Protein AF-0000000078528531 (afdb_homodimer)

pLDDT: mean 88.89, std 15.58, range [34.03, 98.62]

Organism: NCBI:txid29354

Foldseek 3Di:
DVVVVVQVVVLVVCLVVLLQVQLVVQQVVQQQVQLVVCVVVVNPVSGGDDDPLVSNLSSCLSCLQVVLVVVCCVPDPPPPPPPPPVVSLQVSLQVQLVVSQVSQQVSQVVCVVVPRRPFFQPPPPCDDVRRDRVVCSVVSSVSSSVSNVVSRPPPD/DVVVVVQVVVLVVCLVVLLQVQLVVQQVVQQQVQLVVCVVVVNPVSGGDDDPLVSNLSSCLSCLQVVLVVVCCVVDPPPPPPPPPVVSLQVSLQVQLVVSQVSQQVSQVVCVVVPRRPFFQPPPPCDDVRRDRVVCSVVSSVSSSVSNVVSRPPPD

Nearest PDB structures (foldseek):
  8x61-assembly1_D  TM=3.262E-01  e=3.877E+00  Escherichia coli K-12
  8x61-assembly1_C  TM=2.754E-01  e=4.317E+00  Escherichia coli K-12
  8eat-assembly1_o  TM=1.988E-01  e=5.353E+00  Saccharomyces cerevisiae
  8x61-assembly1_D  TM=3.262E-01  e=3.701E+00  Escherichia coli K-12
  8x61-assembly1_C  TM=2.697E-01  e=3.508E+00  Escherichia coli K-12

Radius of gyration: 22.84 Å; Cα contacts (8 Å, |Δi|>4): 381; chains: 2; bounding box: 59×60×45 Å

Sequence (312 aa):
MKGMKTLSQLNLKQLPLNFCKCGVTGWCLEVIFTSTESILRQDWRLMGQTSLLMFPIYGCGALLGPIGDLIDRWVTPGSGFAAKKADLAIRHGFLYMVLIFVAEYFAGSLLRGRGMCPWDYTGRNTNIDGLIRLDFAPLWFATGLLFEQITKKKGGMKGMKTLSQLNLKQLPLNFCKCGVTGWCLEVIFTSTESILRQDWRLMGQTSLLMFPIYGCGALLGPIGDLIDRWVTPGSGFAAKKADLAIRHGFLYMVLIFVAEYFAGSLLRGRGMCPWDYTGRNTNIDGLIRLDFAPLWFATGLLFEQITKKKGG

Secondary structure (DSSP, 8-state):
-HHHHHHHHHHHHTHHHHHHHHHHHHHHHHHHHHHHHHHHTT-TT-EEEEETTHHHHHHGGGGHHHHHHHHHHHHSSS------HHHHHHHHHHHHHHHHHHHHHHHHHHHHHTT------TTSTTEETTTEEGGGHHHHHHHHHHHHHHHS----/-HHHHHHHHHHHHTHHHHHHHHHHHHHHHHHHHHHHHHHHTT-TT-EEEEETTHHHHHHGGGGHHHHHHHHHHHHSSS------HHHHHHHHHHHHHHHHHHHHHHHHHHHHHTT------TTSTTEETTTEEGGGHHHHHHHHHHHHHHHS----

InterPro domains:
  IPR010540 Putative ABC-transporter type IV CmpB/TMEM229 [PF06541] (18-151)

Structure (mmCIF, N/CA/C/O backbone):
data_AF-0000000078528531-model_v1
#
loop_
_entity.id
_entity.type
_entity.pdbx_description
1 polymer 'ABC transporter permease'
#
loop_
_atom_site.group_PDB
_atom_site.id
_atom_site.type_symbol
_atom_site.label_atom_id
_atom_site.label_alt_id
_atom_site.label_comp_id
_atom_site.label_asym_id
_atom_site.label_entity_id
_atom_site.label_seq_id
_atom_site.pdbx_PDB_ins_code
_atom_site.Cartn_x
_atom_site.Cartn_y
_atom_site.Cartn_z
_atom_site.occupancy
_atom_site.B_iso_or_equiv
_atom_site.auth_seq_id
_atom_site.auth_comp_id
_atom_site.auth_asym_id
_atom_site.auth_atom_id
_atom_site.pdbx_PDB_model_num
ATOM 1 N N . MET A 1 1 ? -19.469 23.906 21.078 1 43.41 1 MET A N 1
ATOM 2 C CA . MET A 1 1 ? -18.781 23.062 22.047 1 43.41 1 MET A CA 1
ATOM 3 C C . MET A 1 1 ? -19.141 21.594 21.875 1 43.41 1 MET A C 1
ATOM 5 O O . MET A 1 1 ? -18.281 20.734 21.891 1 43.41 1 MET A O 1
ATOM 9 N N . LYS A 1 2 ? -20.422 21.375 21.828 1 51.66 2 LYS A N 1
ATOM 10 C CA . LYS A 1 2 ? -20.938 20.016 21.688 1 51.66 2 LYS A CA 1
ATOM 11 C C . LYS A 1 2 ? -20.5 19.406 20.344 1 51.66 2 LYS A C 1
ATOM 13 O O . LYS A 1 2 ? -20.125 18.234 20.281 1 51.66 2 LYS A O 1
ATOM 18 N N . GLY A 1 3 ? -20.5 20.156 19.391 1 47.03 3 GLY A N 1
ATOM 19 C CA . GLY A 1 3 ? -20.156 19.734 18.047 1 47.03 3 GLY A CA 1
ATOM 20 C C . GLY A 1 3 ? -18.703 19.312 17.906 1 47.03 3 GLY A C 1
ATOM 21 O O . GLY A 1 3 ? -18.406 18.328 17.234 1 47.03 3 GLY A O 1
ATOM 22 N N . MET A 1 4 ? -17.984 20.125 18.594 1 52.12 4 MET A N 1
ATOM 23 C CA . MET A 1 4 ? -16.562 19.812 18.562 1 52.12 4 MET A CA 1
ATOM 24 C C . MET A 1 4 ? -16.266 18.516 19.312 1 52.12 4 MET A C 1
ATOM 26 O O . MET A 1 4 ? -15.422 17.734 18.891 1 52.12 4 MET A O 1
ATOM 30 N N . LYS A 1 5 ? -16.891 18.422 20.438 1 54.47 5 LYS A N 1
ATOM 31 C CA . LYS A 1 5 ? -16.734 17.188 21.219 1 54.47 5 LYS A CA 1
ATOM 32 C C . LYS A 1 5 ? -17.156 15.977 20.391 1 54.47 5 LYS A C 1
ATOM 34 O O . LYS A 1 5 ? -16.484 14.945 20.406 1 54.47 5 LYS A O 1
ATOM 39 N N . THR A 1 6 ? -18.234 16.094 19.781 1 52.66 6 THR A N 1
ATOM 40 C CA . THR A 1 6 ? -18.75 15 18.969 1 52.66 6 THR A CA 1
ATOM 41 C C . THR A 1 6 ? -17.797 14.68 17.828 1 52.66 6 THR A C 1
ATOM 43 O O . THR A 1 6 ? -17.562 13.508 17.531 1 52.66 6 THR A O 1
ATOM 46 N N . LEU A 1 7 ? -17.25 15.766 17.266 1 55.53 7 LEU A N 1
ATOM 47 C CA . LEU A 1 7 ? -16.297 15.547 16.188 1 55.53 7 LEU A CA 1
ATOM 48 C C . LEU A 1 7 ? -15.023 14.875 16.703 1 55.53 7 LEU A C 1
ATOM 50 O O . LEU A 1 7 ? -14.477 13.984 16.062 1 55.53 7 LEU A O 1
ATOM 54 N N . SER A 1 8 ? -14.719 15.422 17.875 1 58.25 8 SER A N 1
ATOM 55 C CA . SER A 1 8 ? -13.531 14.836 18.5 1 58.25 8 SER A CA 1
ATOM 56 C C . SER A 1 8 ? -13.758 13.375 18.859 1 58.25 8 SER A C 1
ATOM 58 O O . SER A 1 8 ? -12.883 12.531 18.641 1 58.25 8 SER A O 1
ATOM 60 N N . GLN A 1 9 ? -14.922 13.055 19.484 1 59.12 9 GLN A N 1
ATOM 61 C CA . GLN A 1 9 ? -15.219 11.68 19.859 1 59.12 9 GLN A CA 1
ATOM 62 C C . GLN A 1 9 ? -15.305 10.773 18.625 1 59.12 9 GLN A C 1
ATOM 64 O O . GLN A 1 9 ? -14.805 9.648 18.641 1 59.12 9 GLN A O 1
ATOM 69 N N . LEU A 1 10 ? -16 11.188 17.625 1 58.69 10 LEU A N 1
ATOM 70 C CA . LEU A 1 10 ? -16.125 10.438 16.375 1 58.69 10 LEU A CA 1
ATOM 71 C C . LEU A 1 10 ? -14.75 10.219 15.742 1 58.69 10 LEU A C 1
ATOM 73 O O . LEU A 1 10 ? -14.461 9.125 15.242 1 58.69 10 LEU A O 1
ATOM 77 N N . ASN A 1 11 ? -14.016 11.219 15.961 1 64 11 ASN A N 1
ATOM 78 C CA . ASN A 1 11 ? -12.688 11.109 15.375 1 64 11 ASN A CA 1
ATOM 79 C C . ASN A 1 11 ? -11.844 10.062 16.109 1 64 11 ASN A C 1
ATOM 81 O O . ASN A 1 11 ? -11.109 9.297 15.477 1 64 11 ASN A O 1
ATOM 85 N N . LEU A 1 12 ? -12.25 9.977 17.438 1 71.12 12 LEU A N 1
ATOM 86 C CA . LEU A 1 12 ? -11.477 9.016 18.219 1 71.12 12 LEU A CA 1
ATOM 87 C C . LEU A 1 12 ? -11.898 7.586 17.891 1 71.12 12 LEU A C 1
ATOM 89 O O . LEU A 1 12 ? -11.055 6.684 17.828 1 71.12 12 LEU A O 1
ATOM 93 N N . LYS A 1 13 ? -13.227 7.379 17.719 1 81.19 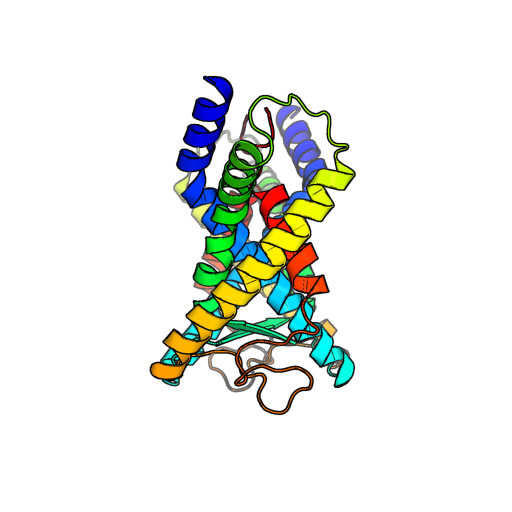13 LYS A N 1
ATOM 94 C CA . LYS A 1 13 ? -13.727 6.047 17.406 1 81.19 13 LYS A CA 1
ATOM 95 C C . LYS A 1 13 ? -13.203 5.566 16.062 1 81.19 13 LYS A C 1
ATOM 97 O O . LYS A 1 13 ? -13.047 4.367 15.836 1 81.19 13 LYS A O 1
ATOM 102 N N . GLN A 1 14 ? -12.852 6.523 15.352 1 91.44 14 GLN A N 1
ATOM 103 C CA . GLN A 1 14 ? -12.422 6.172 14 1 91.44 14 GLN A CA 1
ATOM 104 C C . GLN A 1 14 ? -10.898 6.098 13.914 1 91.44 14 GLN A C 1
ATOM 106 O O . GLN A 1 14 ? -10.352 5.785 12.852 1 91.44 14 GLN A O 1
ATOM 111 N N . LEU A 1 15 ? -10.305 6.242 15.023 1 91.75 15 LEU A N 1
ATOM 112 C CA . LEU A 1 15 ? -8.852 6.375 15.023 1 91.75 15 LEU A CA 1
ATOM 113 C C . LEU A 1 15 ? -8.188 5.109 14.492 1 91.75 15 LEU A C 1
ATOM 115 O O . LEU A 1 15 ? -7.266 5.184 13.68 1 91.75 15 LEU A O 1
ATOM 119 N N . PRO A 1 16 ? -8.695 3.924 14.922 1 94.19 16 PRO A N 1
ATOM 120 C CA . PRO A 1 16 ? -8.047 2.725 14.391 1 94.19 16 PRO A CA 1
ATOM 121 C C . PRO A 1 16 ? -8.172 2.605 12.875 1 94.19 16 PRO A C 1
ATOM 123 O O . PRO A 1 16 ? -7.207 2.242 12.195 1 94.19 16 PRO A O 1
ATOM 126 N N . LEU A 1 17 ? -9.289 2.945 12.367 1 95.25 17 LEU A N 1
ATOM 127 C CA . LEU A 1 17 ? -9.484 2.9 10.922 1 95.25 17 LEU A CA 1
ATOM 128 C C . LEU A 1 17 ? -8.641 3.967 10.227 1 95.25 17 LEU A C 1
ATOM 130 O O . LEU A 1 17 ? -8.039 3.703 9.188 1 95.25 17 LEU A O 1
ATOM 134 N N . ASN A 1 18 ? -8.648 5.098 10.812 1 96.56 18 ASN A N 1
ATOM 135 C CA . ASN A 1 18 ? -7.844 6.176 10.242 1 96.56 18 ASN A CA 1
ATOM 136 C C . ASN A 1 18 ? 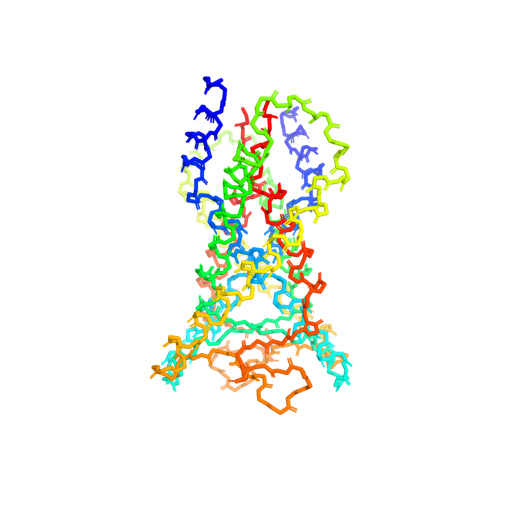-6.355 5.848 10.289 1 96.56 18 ASN A C 1
ATOM 138 O O . ASN A 1 18 ? -5.609 6.211 9.375 1 96.56 18 ASN A O 1
ATOM 142 N N . PHE A 1 19 ? -5.988 5.18 11.398 1 97.88 19 PHE A N 1
ATOM 143 C CA . PHE A 1 19 ? -4.609 4.723 11.516 1 97.88 19 PHE A CA 1
ATOM 144 C C . PHE A 1 19 ? -4.246 3.785 10.367 1 97.88 19 PHE A C 1
ATOM 146 O O . PHE A 1 19 ? -3.197 3.941 9.742 1 97.88 19 PHE A O 1
ATOM 153 N N . CYS A 1 20 ? -5.098 2.916 10.047 1 97.44 20 CYS A N 1
ATOM 154 C CA . CYS A 1 20 ? -4.863 1.965 8.969 1 97.44 20 CYS A CA 1
ATOM 155 C C . CYS A 1 20 ? -4.859 2.668 7.613 1 97.44 20 CYS A C 1
ATOM 157 O O . CYS A 1 20 ? -4.027 2.365 6.758 1 97.44 20 CYS A O 1
ATOM 159 N N . LYS A 1 21 ? -5.758 3.561 7.41 1 97.56 21 LYS A N 1
ATOM 160 C CA . LYS A 1 21 ? -5.809 4.32 6.164 1 97.56 21 LYS A CA 1
ATOM 161 C C . LYS A 1 21 ? -4.496 5.062 5.914 1 97.56 21 LYS A C 1
ATOM 163 O O . LYS A 1 21 ? -3.951 5.012 4.812 1 97.56 21 LYS A O 1
ATOM 168 N N . CYS A 1 22 ? -4.043 5.664 6.914 1 98.19 22 CYS A N 1
ATOM 169 C CA . CYS A 1 22 ? -2.82 6.445 6.777 1 98.19 22 CYS A CA 1
ATOM 170 C C . CYS A 1 22 ? -1.615 5.535 6.566 1 98.19 22 CYS A C 1
ATOM 172 O O . CYS A 1 22 ? -0.726 5.848 5.77 1 98.19 22 CYS A O 1
ATOM 174 N N . GLY A 1 23 ? -1.616 4.48 7.297 1 98.56 23 GLY A N 1
ATOM 175 C CA . GLY A 1 23 ? -0.541 3.521 7.098 1 98.56 23 GLY A CA 1
ATOM 176 C C . GLY A 1 23 ? -0.47 2.986 5.68 1 98.56 23 GLY A C 1
ATOM 177 O O . GLY A 1 23 ? 0.597 2.986 5.066 1 98.56 23 GLY A O 1
ATOM 178 N N . VAL A 1 24 ? -1.57 2.605 5.188 1 98.38 24 VAL A N 1
ATOM 179 C CA . VAL A 1 24 ? -1.64 2.061 3.834 1 98.38 24 VAL A CA 1
ATOM 180 C C . VAL A 1 24 ? -1.272 3.143 2.82 1 98.38 24 VAL A C 1
ATOM 182 O O . VAL A 1 24 ? -0.503 2.896 1.889 1 98.38 24 VAL A O 1
ATOM 185 N N . THR A 1 25 ? -1.802 4.246 3.029 1 98.31 25 THR A N 1
ATOM 186 C CA . THR A 1 25 ? -1.496 5.352 2.129 1 98.31 25 THR A CA 1
ATOM 187 C C . THR A 1 25 ? -0.002 5.664 2.141 1 98.31 25 THR A C 1
ATOM 189 O O . THR A 1 25 ? 0.594 5.91 1.091 1 98.31 25 THR A O 1
ATOM 192 N N . GLY A 1 26 ? 0.543 5.676 3.273 1 98.44 26 GLY A N 1
ATOM 193 C CA . GLY A 1 26 ? 1.979 5.883 3.379 1 98.44 26 GLY A CA 1
ATOM 194 C C . GLY A 1 26 ? 2.791 4.855 2.613 1 98.44 26 GLY A C 1
ATOM 195 O O . GLY A 1 26 ? 3.732 5.207 1.9 1 98.44 26 GLY A O 1
ATOM 196 N N . TRP A 1 27 ? 2.412 3.592 2.76 1 98.38 27 TRP A N 1
ATOM 197 C CA . TRP A 1 27 ? 3.059 2.535 1.989 1 98.38 27 TRP A CA 1
ATOM 198 C C . TRP A 1 27 ? 2.947 2.807 0.492 1 98.38 27 TRP A C 1
ATOM 200 O O . TRP A 1 27 ? 3.93 2.68 -0.243 1 98.38 27 TRP A O 1
ATOM 210 N N . CYS A 1 28 ? 1.81 3.191 0.094 1 98.06 28 CYS A N 1
ATOM 211 C CA . CYS A 1 28 ? 1.598 3.461 -1.324 1 98.06 28 CYS A CA 1
ATOM 212 C C . CYS A 1 28 ? 2.469 4.621 -1.795 1 98.06 28 CYS A C 1
ATOM 214 O O . CYS A 1 28 ? 3.1 4.539 -2.85 1 98.06 28 CYS A O 1
ATOM 216 N N . LEU A 1 29 ? 2.502 5.633 -1.04 1 97.62 29 LEU A N 1
ATOM 217 C CA . LEU A 1 29 ? 3.309 6.793 -1.4 1 97.62 29 LEU A CA 1
ATOM 218 C C . LEU A 1 29 ? 4.781 6.418 -1.514 1 97.62 29 LEU A C 1
ATOM 220 O O . LEU A 1 29 ? 5.473 6.863 -2.432 1 97.62 29 LEU A O 1
ATOM 224 N N . GLU A 1 30 ? 5.219 5.641 -0.608 1 97.44 30 GLU A N 1
ATOM 225 C CA . GLU A 1 30 ? 6.621 5.23 -0.637 1 97.44 30 GLU A CA 1
ATOM 226 C C . GLU A 1 30 ? 6.922 4.383 -1.869 1 97.44 30 GLU A C 1
ATOM 228 O O . GLU A 1 30 ? 7.934 4.586 -2.539 1 97.44 30 GLU A O 1
ATOM 233 N N . VAL A 1 31 ? 6.082 3.443 -2.115 1 97.44 31 VAL A N 1
ATOM 234 C CA . VAL A 1 31 ? 6.277 2.578 -3.273 1 97.44 31 VAL A CA 1
ATOM 235 C C . VAL A 1 31 ? 6.332 3.42 -4.547 1 97.44 31 VAL A C 1
ATOM 237 O O . VAL A 1 31 ? 7.227 3.242 -5.379 1 97.44 31 VAL A O 1
ATOM 240 N N . ILE A 1 32 ? 5.461 4.363 -4.688 1 97.06 32 ILE A N 1
ATOM 241 C CA . ILE A 1 32 ? 5.422 5.234 -5.855 1 97.06 32 ILE A CA 1
ATOM 242 C C . ILE A 1 32 ? 6.695 6.078 -5.914 1 97.06 32 ILE A C 1
ATOM 244 O O . ILE A 1 32 ? 7.352 6.148 -6.953 1 97.06 32 ILE A O 1
ATOM 248 N N . PHE A 1 33 ? 7.051 6.609 -4.824 1 95.25 33 PHE A N 1
ATOM 249 C CA . PHE A 1 33 ? 8.203 7.5 -4.766 1 95.25 33 PHE A CA 1
ATOM 250 C C . PHE A 1 33 ? 9.492 6.738 -5.074 1 95.25 33 PHE A C 1
ATOM 252 O O . PHE A 1 33 ? 10.281 7.16 -5.922 1 95.25 33 PHE A O 1
ATOM 259 N N . THR A 1 34 ? 9.672 5.625 -4.426 1 94.94 34 THR A N 1
ATOM 260 C CA . THR A 1 34 ? 10.914 4.887 -4.605 1 94.94 34 THR A CA 1
ATOM 261 C C . THR A 1 34 ? 10.953 4.219 -5.98 1 94.94 34 THR A C 1
ATOM 263 O O . THR A 1 34 ? 12.031 3.922 -6.5 1 94.94 34 THR A O 1
ATOM 266 N N . SER A 1 35 ? 9.812 3.939 -6.543 1 95.69 35 SER A N 1
ATOM 267 C CA . SER A 1 35 ? 9.781 3.406 -7.898 1 95.69 35 SER A CA 1
ATOM 268 C C . SER A 1 35 ? 10.273 4.434 -8.914 1 95.69 35 SER A C 1
ATOM 270 O O . SER A 1 35 ? 10.766 4.07 -9.984 1 95.69 35 SER A O 1
ATOM 272 N N . THR A 1 36 ? 10.055 5.715 -8.633 1 91.5 36 THR A N 1
ATOM 273 C CA . THR A 1 36 ? 10.531 6.766 -9.531 1 91.5 36 THR A CA 1
ATOM 274 C C . THR A 1 36 ? 12.055 6.719 -9.648 1 91.5 36 THR A C 1
ATOM 276 O O . THR A 1 36 ? 12.609 7.074 -10.695 1 91.5 36 THR A O 1
ATOM 279 N N . GLU A 1 37 ? 12.664 6.262 -8.578 1 89.5 37 GLU A N 1
ATOM 280 C CA . GLU A 1 37 ? 14.109 6.102 -8.648 1 89.5 37 GLU A CA 1
ATOM 281 C C . GLU A 1 37 ? 14.5 5.043 -9.672 1 89.5 37 GLU A C 1
ATOM 283 O O . GLU A 1 37 ? 15.562 5.133 -10.289 1 89.5 37 GLU A O 1
ATOM 288 N N . SER A 1 38 ? 13.648 4.066 -9.836 1 90.94 38 SER A N 1
ATOM 289 C CA . SER A 1 38 ? 13.875 3.029 -10.836 1 90.94 38 SER A CA 1
ATOM 290 C C . SER A 1 38 ? 13.875 3.611 -12.242 1 90.94 38 SER A C 1
ATOM 292 O O . SER A 1 38 ? 14.648 3.18 -13.102 1 90.94 38 SER A O 1
ATOM 294 N N . ILE A 1 39 ? 13.062 4.539 -12.43 1 87.81 39 ILE A N 1
ATOM 295 C CA . ILE A 1 39 ? 12.984 5.188 -13.734 1 87.81 39 ILE A CA 1
ATOM 296 C C . ILE A 1 39 ? 14.312 5.895 -14.031 1 87.81 39 ILE A C 1
ATOM 298 O O . ILE A 1 39 ? 14.836 5.785 -15.141 1 87.81 39 ILE A O 1
ATOM 302 N N . LEU A 1 40 ? 14.836 6.539 -13.039 1 88.38 40 LEU A N 1
ATOM 303 C CA . LEU A 1 40 ? 16.109 7.25 -13.188 1 88.38 40 LEU A CA 1
ATOM 304 C C . LEU A 1 40 ? 17.234 6.281 -13.508 1 88.38 40 LEU A C 1
ATOM 306 O O . LEU A 1 40 ? 18.172 6.633 -14.234 1 88.38 40 LEU A O 1
ATOM 310 N N . ARG A 1 41 ? 17.078 5.055 -13.047 1 91 41 ARG A N 1
ATOM 311 C CA . ARG A 1 41 ? 18.078 4.023 -13.281 1 91 41 ARG A CA 1
ATOM 312 C C . ARG A 1 41 ? 17.766 3.221 -14.539 1 91 41 ARG A C 1
ATOM 314 O O . ARG A 1 41 ? 18.438 2.23 -14.836 1 91 41 ARG A O 1
ATOM 321 N N . GLN A 1 42 ? 16.719 3.543 -15.156 1 92.69 42 GLN A N 1
ATOM 322 C CA . GLN A 1 42 ? 16.266 2.895 -16.391 1 92.69 42 GLN A CA 1
ATOM 323 C C . GLN A 1 42 ? 15.93 1.427 -16.141 1 92.69 42 GLN A C 1
ATOM 325 O O . GLN A 1 42 ? 16.25 0.565 -16.969 1 92.69 42 GLN A O 1
ATOM 330 N N . ASP A 1 43 ? 15.539 1.216 -15.016 1 93.88 43 ASP A N 1
ATOM 331 C CA . ASP A 1 43 ? 14.992 -0.092 -14.68 1 93.88 43 ASP A CA 1
ATOM 332 C C . ASP A 1 43 ? 13.469 -0.108 -14.844 1 93.88 43 ASP A C 1
ATOM 334 O O . ASP A 1 43 ? 12.742 0.402 -13.992 1 93.88 43 ASP A O 1
ATOM 338 N N . TRP A 1 44 ? 13.008 -0.731 -15.867 1 94.5 44 TRP A N 1
ATOM 339 C CA . TRP A 1 44 ? 11.609 -0.645 -16.266 1 94.5 44 TRP A CA 1
ATOM 340 C C . TRP A 1 44 ? 10.758 -1.648 -15.492 1 94.5 44 TRP A C 1
ATOM 342 O O . TRP A 1 44 ? 9.547 -1.721 -15.68 1 94.5 44 TRP A O 1
ATOM 352 N N . ARG A 1 45 ? 11.445 -2.369 -14.656 1 95.69 45 ARG A N 1
ATOM 353 C CA . ARG A 1 45 ? 10.672 -3.184 -13.719 1 95.69 45 ARG A CA 1
ATOM 354 C C . ARG A 1 45 ? 9.938 -2.311 -12.711 1 95.69 45 ARG A C 1
ATOM 356 O O . ARG A 1 45 ? 9.023 -2.777 -12.023 1 95.69 45 ARG A O 1
ATOM 363 N N . LEU A 1 46 ? 10.289 -1.051 -12.602 1 97.5 46 LEU A N 1
ATOM 364 C CA . LEU A 1 46 ? 9.641 -0.034 -11.781 1 97.5 46 LEU A CA 1
ATOM 365 C C . LEU A 1 46 ? 9.453 -0.528 -10.352 1 97.5 46 LEU A C 1
ATOM 367 O O . LEU A 1 46 ? 8.359 -0.438 -9.797 1 97.5 46 LEU A O 1
ATOM 371 N N . MET A 1 47 ? 10.586 -0.966 -9.805 1 97.31 47 MET A N 1
ATOM 372 C CA . MET A 1 47 ? 10.594 -1.52 -8.453 1 97.31 47 MET A CA 1
ATOM 373 C C . MET A 1 47 ? 10.492 -0.412 -7.406 1 97.31 47 MET A C 1
ATOM 375 O O . MET A 1 47 ? 11.094 0.651 -7.562 1 97.31 47 MET A O 1
ATOM 379 N N . GLY A 1 48 ? 9.641 -0.624 -6.449 1 96.88 48 GLY A N 1
ATOM 380 C CA . GLY A 1 48 ? 9.531 0.218 -5.266 1 96.88 48 GLY A CA 1
ATOM 381 C C . GLY A 1 48 ? 9.711 -0.546 -3.969 1 96.88 48 GLY A C 1
ATOM 382 O O . GLY A 1 48 ? 9.508 -1.762 -3.926 1 96.88 48 GLY A O 1
ATOM 383 N N . GLN A 1 49 ? 10.109 0.157 -2.951 1 96.5 49 GLN A N 1
ATOM 384 C CA . GLN A 1 49 ? 10.359 -0.518 -1.681 1 96.5 49 GLN A CA 1
ATOM 385 C C . GLN A 1 49 ? 9.852 0.312 -0.507 1 96.5 49 GLN A C 1
ATOM 387 O O . GLN A 1 49 ? 9.75 1.537 -0.604 1 96.5 49 GLN A O 1
ATOM 392 N N . THR A 1 50 ? 9.5 -0.367 0.475 1 97.69 50 THR A N 1
ATOM 393 C CA . THR A 1 50 ? 9.141 0.186 1.777 1 97.69 50 THR A CA 1
ATOM 394 C C . THR A 1 50 ? 9.453 -0.81 2.891 1 97.69 50 THR A C 1
ATOM 396 O O . THR A 1 50 ? 10.195 -1.772 2.682 1 97.69 50 THR A O 1
ATOM 399 N N . SER A 1 51 ? 9.078 -0.45 4.078 1 98.25 51 SER A N 1
ATOM 400 C CA . SER A 1 51 ? 9.336 -1.287 5.246 1 98.25 51 SER A CA 1
ATOM 401 C C . SER A 1 51 ? 8.07 -1.478 6.078 1 98.25 51 SER A C 1
ATOM 403 O O . SER A 1 51 ? 7.23 -0.579 6.152 1 98.25 51 SER A O 1
ATOM 405 N N . LEU A 1 52 ? 7.984 -2.629 6.719 1 97.94 52 LEU A N 1
ATOM 406 C CA . LEU A 1 52 ? 6.855 -2.855 7.613 1 97.94 52 LEU A CA 1
ATOM 407 C C . LEU A 1 52 ? 6.855 -1.846 8.758 1 97.94 52 LEU A C 1
ATOM 409 O O . LEU A 1 52 ? 5.797 -1.49 9.281 1 97.94 52 LEU A O 1
ATOM 413 N N . LEU A 1 53 ? 8.016 -1.353 9.047 1 97.75 53 LEU A N 1
ATOM 414 C CA . LEU A 1 53 ? 8.164 -0.414 10.156 1 97.75 53 LEU A CA 1
ATOM 415 C C . LEU A 1 53 ? 7.562 0.943 9.797 1 97.75 53 LEU A C 1
ATOM 417 O O . LEU A 1 53 ? 7.277 1.752 10.688 1 97.75 53 LEU A O 1
ATOM 421 N N . MET A 1 54 ? 7.414 1.13 8.555 1 98.19 54 MET A N 1
ATOM 422 C CA . MET A 1 54 ? 6.914 2.424 8.094 1 98.19 54 MET A CA 1
ATOM 423 C C . MET A 1 54 ? 5.406 2.521 8.281 1 98.19 54 MET A C 1
ATOM 425 O O . MET A 1 54 ? 4.852 3.619 8.336 1 98.19 54 MET A O 1
ATOM 429 N N . PHE A 1 55 ? 4.734 1.375 8.383 1 98.38 55 PHE A N 1
ATOM 430 C CA . PHE A 1 55 ? 3.281 1.368 8.484 1 98.38 55 PHE A CA 1
ATOM 431 C C . PHE A 1 55 ? 2.83 2.104 9.742 1 98.38 55 PHE A C 1
ATOM 433 O O . PHE A 1 55 ? 2.027 3.037 9.664 1 98.38 55 PHE A O 1
ATOM 440 N N . PRO A 1 56 ? 3.359 1.734 10.906 1 98 56 PRO A N 1
ATOM 441 C CA . PRO A 1 56 ? 2.926 2.463 12.102 1 98 56 PRO A CA 1
ATOM 442 C C . PRO A 1 56 ? 3.352 3.93 12.086 1 98 56 PRO A C 1
ATOM 444 O O . PRO A 1 56 ? 2.654 4.785 12.633 1 98 56 PRO A O 1
ATOM 447 N N . ILE A 1 57 ? 4.445 4.234 11.477 1 98.25 57 ILE A N 1
ATOM 448 C CA . ILE A 1 57 ? 4.918 5.613 11.406 1 98.25 57 ILE A CA 1
ATOM 449 C C . ILE A 1 57 ? 3.949 6.449 10.578 1 98.25 57 ILE A C 1
ATOM 451 O O . ILE A 1 57 ? 3.469 7.492 11.039 1 98.25 57 ILE A O 1
ATOM 455 N N . TYR A 1 58 ? 3.635 5.996 9.43 1 98.44 58 TYR A N 1
ATOM 456 C CA . TYR A 1 58 ? 2.654 6.699 8.617 1 98.44 58 TYR A CA 1
ATOM 457 C C . TYR A 1 58 ? 1.274 6.664 9.258 1 98.44 58 TYR A C 1
ATOM 459 O O . TYR A 1 58 ? 0.488 7.602 9.117 1 98.44 58 TYR A O 1
ATOM 467 N N . GLY A 1 59 ? 0.935 5.578 9.953 1 98.38 59 GLY A N 1
ATOM 468 C CA . GLY A 1 59 ? -0.334 5.473 10.656 1 98.38 59 GLY A CA 1
ATOM 469 C C . GLY A 1 59 ? -0.576 6.613 11.625 1 98.38 59 GLY A C 1
ATOM 470 O O . GLY A 1 59 ? -1.712 7.062 11.789 1 98.38 59 GLY A O 1
ATOM 471 N N . CYS A 1 60 ? 0.455 7.129 12.219 1 97.56 60 CYS A N 1
ATOM 472 C CA . CYS A 1 60 ? 0.348 8.25 13.148 1 97.56 60 CYS A CA 1
ATOM 473 C C . CYS A 1 60 ? -0.149 9.5 12.445 1 97.56 60 CYS A C 1
ATOM 475 O O . CYS A 1 60 ? -0.567 10.461 13.094 1 97.56 60 CYS A O 1
ATOM 477 N N . GLY A 1 61 ? -0.092 9.422 11.141 1 97.31 61 GLY A N 1
ATOM 478 C CA . GLY A 1 61 ? -0.676 10.516 10.383 1 97.31 61 GLY A CA 1
ATOM 479 C C . GLY A 1 61 ? -2.139 10.75 10.711 1 97.31 61 GLY A C 1
ATOM 480 O O . GLY A 1 61 ? -2.668 11.836 10.461 1 97.31 61 GLY A O 1
ATOM 481 N N . ALA A 1 62 ? -2.779 9.781 11.273 1 96.75 62 ALA A N 1
ATOM 482 C CA . ALA A 1 62 ? -4.184 9.883 11.656 1 96.75 62 ALA A CA 1
ATOM 483 C C . ALA A 1 62 ? -4.383 10.945 12.734 1 96.75 62 ALA A C 1
ATOM 485 O O . ALA A 1 62 ? -5.5 11.43 12.938 1 96.75 62 ALA A O 1
ATOM 486 N N . LEU A 1 63 ? -3.326 11.312 13.391 1 96 63 LEU A N 1
ATOM 487 C CA . LEU A 1 63 ? -3.41 12.273 14.484 1 96 63 LEU A CA 1
ATOM 488 C C . LEU A 1 63 ? -3.289 13.703 13.969 1 96 63 LEU A C 1
ATOM 490 O O . LEU A 1 63 ? -3.582 14.656 14.695 1 96 63 LEU A O 1
ATOM 494 N N . LEU A 1 64 ? -2.902 13.906 12.766 1 96.06 64 LEU A N 1
ATOM 495 C CA . LEU A 1 64 ? -2.652 15.242 12.242 1 96.06 64 LEU A CA 1
ATOM 496 C C . LEU A 1 64 ? -3.932 16.062 12.227 1 96.06 64 LEU A C 1
ATOM 498 O O . LEU A 1 64 ? -3.932 17.219 12.656 1 96.06 64 LEU A O 1
ATOM 502 N N . GLY A 1 65 ? -4.992 15.445 11.742 1 92.5 65 GLY A N 1
ATOM 503 C CA . GLY A 1 65 ? -6.262 16.156 11.75 1 92.5 65 GLY A CA 1
ATOM 504 C C . GLY A 1 65 ? -6.664 16.656 13.125 1 92.5 65 GLY A C 1
ATOM 505 O O . GLY A 1 65 ? -6.828 17.859 13.328 1 92.5 65 GLY A O 1
ATOM 506 N N . PRO A 1 66 ? -6.793 15.75 14.047 1 92.25 66 PRO A N 1
ATOM 507 C CA . PRO A 1 66 ? -7.137 16.141 15.414 1 92.25 66 PRO A CA 1
ATOM 508 C C . PRO A 1 66 ? -6.191 17.203 15.969 1 92.25 66 PRO A C 1
ATOM 510 O O . PRO A 1 66 ? -6.633 18.125 16.656 1 92.25 66 PRO A O 1
ATOM 513 N N . ILE A 1 67 ? -4.957 17.156 15.758 1 93 67 ILE A N 1
ATOM 514 C CA . ILE A 1 67 ? -3.988 18.125 16.234 1 93 67 ILE A CA 1
ATOM 515 C C . ILE A 1 67 ? -4.23 19.469 15.562 1 93 67 ILE A C 1
ATOM 517 O O . ILE A 1 67 ? -4.184 20.516 16.219 1 93 67 ILE A O 1
ATOM 521 N N . GLY A 1 68 ? -4.426 19.406 14.219 1 90.94 68 GLY A N 1
ATOM 522 C CA . GLY A 1 68 ? -4.762 20.641 13.516 1 90.94 68 GLY A CA 1
ATOM 523 C C . GLY A 1 68 ? -5.98 21.344 14.086 1 90.94 68 GLY A C 1
ATOM 524 O O . GLY A 1 68 ? -5.969 22.562 14.273 1 90.94 68 GLY A O 1
ATOM 525 N N . ASP A 1 69 ? -6.973 20.594 14.352 1 87.75 69 ASP A N 1
ATOM 526 C CA . ASP A 1 69 ? -8.195 21.156 14.922 1 87.75 69 ASP A CA 1
ATOM 527 C C . ASP A 1 69 ? -7.922 21.781 16.297 1 87.75 69 ASP A C 1
ATOM 529 O O . ASP A 1 69 ? -8.461 22.844 16.609 1 87.75 69 ASP A O 1
ATOM 533 N N . LEU A 1 70 ? -7.199 21.125 17.078 1 87.5 70 LEU A N 1
ATOM 534 C CA . LEU A 1 70 ? -6.852 21.609 18.406 1 87.5 70 LEU A CA 1
ATOM 535 C C . LEU A 1 70 ? -6.105 22.938 18.328 1 87.5 70 LEU A C 1
ATOM 537 O O . LEU A 1 70 ? -6.414 23.875 19.062 1 87.5 70 LEU A O 1
ATOM 541 N N . ILE A 1 71 ? -5.195 23 17.453 1 88.56 71 ILE A N 1
ATOM 542 C CA . ILE A 1 71 ? -4.395 24.203 17.297 1 88.56 71 ILE A CA 1
ATOM 543 C C . ILE A 1 71 ? -5.273 25.344 16.797 1 88.56 71 ILE A C 1
ATOM 545 O O . ILE A 1 71 ? -5.125 26.5 17.219 1 88.56 71 ILE A O 1
ATOM 549 N N . ASP A 1 72 ? -6.191 25.078 15.891 1 86.44 72 ASP A N 1
ATOM 550 C CA . ASP A 1 72 ? -7.117 26.094 15.391 1 86.44 72 ASP A CA 1
ATOM 551 C C . ASP A 1 72 ? -7.969 26.672 16.516 1 86.44 72 ASP A C 1
ATOM 553 O O . ASP A 1 72 ? -8.227 27.875 16.562 1 86.44 72 ASP A O 1
ATOM 557 N N . ARG A 1 73 ? -8.398 25.859 17.375 1 84.88 73 ARG A N 1
ATOM 558 C CA . ARG A 1 73 ? -9.211 26.297 18.516 1 84.88 73 ARG A CA 1
ATOM 559 C C . ARG A 1 73 ? -8.414 27.188 19.453 1 84.88 73 ARG A C 1
ATOM 561 O O . ARG A 1 73 ? -8.953 28.125 20.031 1 84.88 73 ARG A O 1
ATOM 568 N N . TRP A 1 74 ? -7.238 26.844 19.484 1 84.25 74 TRP A N 1
ATOM 569 C CA . TRP A 1 74 ? -6.367 27.609 20.391 1 84.25 74 TRP A CA 1
ATOM 570 C C . TRP A 1 74 ? -6.008 28.953 19.781 1 84.25 74 TRP A C 1
ATOM 572 O O . TRP A 1 74 ? -5.977 29.969 20.484 1 84.25 74 TRP A O 1
ATOM 582 N N . VAL A 1 75 ? -5.645 29.047 18.562 1 76.19 75 VAL A N 1
ATOM 583 C CA . VAL A 1 75 ? -5.168 30.25 17.906 1 76.19 75 VAL A CA 1
ATOM 584 C C . VAL A 1 75 ? -6.348 31.172 17.594 1 76.19 75 VAL A C 1
ATOM 586 O O . VAL A 1 75 ? -6.234 32.406 17.703 1 76.19 75 VAL A O 1
ATOM 589 N N . THR A 1 76 ? -7.434 30.75 17.078 1 66.19 76 THR A N 1
ATOM 590 C CA . THR A 1 76 ? -8.594 31.594 16.766 1 66.19 76 THR A CA 1
ATOM 591 C C . THR A 1 76 ? -9.773 31.203 17.656 1 66.19 76 THR A C 1
ATOM 593 O O . THR A 1 76 ? -10.75 30.625 17.172 1 66.19 76 THR A O 1
ATOM 596 N N . PRO A 1 77 ? -9.508 31.547 19.047 1 54.94 77 PRO A N 1
ATOM 597 C CA . PRO A 1 77 ? -10.656 31.281 19.906 1 54.94 77 PRO A CA 1
ATOM 598 C C . PRO A 1 77 ? -11.867 32.156 19.547 1 54.94 77 PRO A C 1
ATOM 600 O O . PRO A 1 77 ? -11.727 33.344 19.328 1 54.94 77 PRO A O 1
ATOM 603 N N . GLY A 1 78 ? -13.094 31.484 19.328 1 53.94 78 GLY A N 1
ATOM 604 C CA . GLY A 1 78 ? -14.312 32.25 19.094 1 53.94 78 GLY A CA 1
ATOM 605 C C . GLY A 1 78 ? -14.438 32.75 17.672 1 53.94 78 GLY A C 1
ATOM 606 O O . GLY A 1 78 ? -15.477 33.281 17.281 1 53.94 78 GLY A O 1
ATOM 607 N N . SER A 1 79 ? -13.352 33.281 17.125 1 49.31 79 SER A N 1
ATOM 608 C CA . SER A 1 79 ? -13.531 33.969 15.852 1 49.31 79 SER A CA 1
ATOM 609 C C . SER A 1 79 ? -14.016 33 14.773 1 49.31 79 SER A C 1
ATOM 611 O O . SER A 1 79 ? -13.438 31.922 14.586 1 49.31 79 SER A O 1
ATOM 613 N N . GLY A 1 80 ? -15.289 32.719 14.797 1 46.78 80 GLY A N 1
ATOM 614 C CA . GLY A 1 80 ? -15.93 32.219 13.602 1 46.78 80 GLY A CA 1
ATOM 615 C C . GLY A 1 80 ? -15.156 32.531 12.328 1 46.78 80 GLY A C 1
ATOM 616 O O . GLY A 1 80 ? -15.75 32.781 11.281 1 46.78 80 GLY A O 1
ATOM 617 N N . PHE A 1 81 ? -14.07 33.125 12.531 1 47.25 81 PHE A N 1
ATOM 618 C CA . PHE A 1 81 ? -13.414 33.688 11.352 1 47.25 81 PHE A CA 1
ATOM 619 C C . PHE A 1 81 ? -13.328 32.656 10.234 1 47.25 81 PHE A C 1
ATOM 621 O O . PHE A 1 81 ? -12.906 31.516 10.469 1 47.25 81 PHE A O 1
ATOM 628 N N . ALA A 1 82 ? -14.211 32.719 9.367 1 55.66 82 ALA A N 1
ATOM 629 C CA . ALA A 1 82 ? -14.453 32.219 8.008 1 55.66 82 ALA A CA 1
ATOM 630 C C . ALA A 1 82 ? -13.141 32.125 7.227 1 55.66 82 ALA A C 1
ATOM 632 O O . ALA A 1 82 ? -12.875 32.938 6.336 1 55.66 82 ALA A O 1
ATOM 633 N N . ALA A 1 83 ? -12.086 31.75 7.898 1 63.06 83 ALA A N 1
ATOM 634 C CA . ALA A 1 83 ? -10.914 31.641 7.035 1 63.06 83 ALA A CA 1
ATOM 635 C C . ALA A 1 83 ? -11.234 30.828 5.777 1 63.06 83 ALA A C 1
ATOM 637 O O . ALA A 1 83 ? -12.023 29.891 5.824 1 63.06 83 ALA A O 1
ATOM 638 N N . LYS A 1 84 ? -10.891 31.516 4.699 1 82.19 84 LYS A N 1
ATOM 639 C CA . LYS A 1 84 ? -11.039 30.844 3.412 1 82.19 84 LYS A CA 1
ATOM 640 C C . LYS A 1 84 ? -10.422 29.453 3.449 1 82.19 84 LYS A C 1
ATOM 642 O O . LYS A 1 84 ? -9.391 29.234 4.098 1 82.19 84 LYS A O 1
ATOM 647 N N . LYS A 1 85 ? -11.07 28.5 3.115 1 84.44 85 LYS A N 1
ATOM 648 C CA . LYS A 1 85 ? -10.625 27.109 3.029 1 84.44 85 LYS A CA 1
ATOM 649 C C . LYS A 1 85 ? -9.164 27.031 2.59 1 84.44 85 LYS A C 1
ATOM 651 O O . LYS A 1 85 ? -8.398 26.219 3.115 1 84.44 85 LYS A O 1
ATOM 656 N N . ALA A 1 86 ? -8.797 27.891 1.748 1 88.12 86 ALA A N 1
ATOM 657 C CA . ALA A 1 86 ? -7.438 27.906 1.218 1 88.12 86 ALA A CA 1
ATOM 658 C C . ALA A 1 86 ? -6.434 28.328 2.287 1 88.12 86 ALA A C 1
ATOM 660 O O . ALA A 1 86 ? -5.348 27.75 2.387 1 88.12 86 ALA A O 1
ATOM 661 N N . ASP A 1 87 ? -6.82 29.281 3.035 1 89.25 87 ASP A N 1
ATOM 662 C CA . ASP A 1 87 ? -5.926 29.75 4.086 1 89.25 87 ASP A CA 1
ATOM 663 C C . ASP A 1 87 ? -5.723 28.688 5.16 1 89.25 87 ASP A C 1
ATOM 665 O O . ASP A 1 87 ? -4.609 28.5 5.66 1 89.25 87 ASP A O 1
ATOM 669 N N . LEU A 1 88 ? -6.738 28.062 5.43 1 90.12 88 LEU A N 1
ATOM 670 C CA . LEU A 1 88 ? -6.652 27 6.43 1 90.12 88 LEU A CA 1
ATOM 671 C C . LEU A 1 88 ? -5.773 25.859 5.934 1 90.12 88 LEU A C 1
ATOM 673 O O . LEU A 1 88 ? -4.984 25.297 6.699 1 90.12 88 LEU A O 1
ATOM 677 N N . ALA A 1 89 ? -5.918 25.547 4.68 1 93.38 89 ALA A N 1
ATOM 678 C CA . ALA A 1 89 ? -5.105 24.484 4.09 1 93.38 89 ALA A CA 1
ATOM 679 C C . ALA A 1 89 ? -3.623 24.828 4.148 1 93.38 89 ALA A C 1
ATOM 681 O O . ALA A 1 89 ? -2.787 23.969 4.434 1 93.38 89 ALA A O 1
ATOM 682 N N . ILE A 1 90 ? -3.34 26.031 3.895 1 95.81 90 ILE A N 1
ATOM 683 C CA . ILE A 1 90 ? -1.949 26.469 3.91 1 95.81 90 ILE A CA 1
ATOM 684 C C . ILE A 1 90 ? -1.401 26.406 5.332 1 95.81 90 ILE A C 1
ATOM 686 O O . ILE A 1 90 ? -0.305 25.875 5.559 1 95.81 90 ILE A O 1
ATOM 690 N N . ARG A 1 91 ? -2.176 26.828 6.223 1 94.81 91 ARG A N 1
ATOM 691 C CA . ARG A 1 91 ? -1.748 26.797 7.617 1 94.81 91 ARG A CA 1
ATOM 692 C C . ARG A 1 91 ? -1.541 25.359 8.086 1 94.81 91 ARG A C 1
ATOM 694 O O . ARG A 1 91 ? -0.517 25.047 8.695 1 94.81 91 ARG A O 1
ATOM 701 N N . HIS A 1 92 ? -2.514 24.578 7.801 1 96.75 92 HIS A N 1
ATOM 702 C CA . HIS A 1 92 ? -2.41 23.172 8.188 1 96.75 92 HIS A CA 1
ATOM 703 C C . HIS A 1 92 ? -1.247 22.5 7.477 1 96.75 92 HIS A C 1
ATOM 705 O O . HIS A 1 92 ? -0.533 21.688 8.078 1 96.75 92 HIS A O 1
ATOM 711 N N . GLY A 1 93 ? -1.086 22.797 6.234 1 97.81 93 GLY A N 1
ATOM 712 C CA . GLY A 1 93 ? 0.016 22.234 5.477 1 97.81 93 GLY A CA 1
ATOM 713 C C . GLY A 1 93 ? 1.368 22.453 6.125 1 97.81 93 GLY A C 1
ATOM 714 O O . GLY A 1 93 ? 2.162 21.531 6.266 1 97.81 93 GLY A O 1
ATOM 715 N N . PHE A 1 94 ? 1.568 23.703 6.508 1 97.88 94 PHE A N 1
ATOM 716 C CA . PHE A 1 94 ? 2.842 24.031 7.133 1 97.88 94 PHE A CA 1
ATOM 717 C C . PHE A 1 94 ? 2.969 23.375 8.5 1 97.88 94 PHE A C 1
ATOM 719 O O . PHE A 1 94 ? 4.031 22.859 8.844 1 97.88 94 PHE A O 1
ATOM 726 N N . LEU A 1 95 ? 1.919 23.422 9.219 1 97.31 95 LEU A N 1
ATOM 727 C CA . LEU A 1 95 ? 1.927 22.766 10.523 1 97.31 95 LEU A CA 1
ATOM 728 C C . LEU A 1 95 ? 2.252 21.281 10.383 1 97.31 95 LEU A C 1
ATOM 730 O O . LEU A 1 95 ? 3.119 20.766 11.094 1 97.31 95 LEU A O 1
ATOM 734 N N . TYR A 1 96 ? 1.616 20.641 9.477 1 98.44 96 TYR A N 1
ATOM 735 C CA . TYR A 1 96 ? 1.796 19.203 9.273 1 98.44 96 TYR A CA 1
ATOM 736 C C . TYR A 1 96 ? 3.203 18.891 8.781 1 98.44 96 TYR A C 1
ATOM 738 O O . TYR A 1 96 ? 3.807 17.906 9.188 1 98.44 96 TYR A O 1
ATOM 746 N N . MET A 1 97 ? 3.676 19.703 7.918 1 98.56 97 MET A N 1
ATOM 747 C CA . MET A 1 97 ? 5.039 19.531 7.426 1 98.56 97 MET A CA 1
ATOM 748 C C . MET A 1 97 ? 6.031 19.469 8.578 1 98.56 97 MET A C 1
ATOM 750 O O . MET A 1 97 ? 6.859 18.547 8.641 1 98.56 97 MET A O 1
ATOM 754 N N . VAL A 1 98 ? 5.898 20.359 9.484 1 98.25 98 VAL A N 1
ATOM 755 C CA . VAL A 1 98 ? 6.805 20.438 10.625 1 98.25 98 VAL A CA 1
ATOM 756 C C . VAL A 1 98 ? 6.609 19.203 11.516 1 98.25 98 VAL A C 1
ATOM 758 O O . VAL A 1 98 ? 7.582 18.578 11.938 1 98.25 98 VAL A O 1
ATOM 761 N N . LEU A 1 99 ? 5.402 18.891 11.773 1 98.25 99 LEU A N 1
ATOM 762 C CA . LEU A 1 99 ? 5.105 17.75 12.625 1 98.25 99 LEU A CA 1
ATOM 763 C C . LEU A 1 99 ? 5.645 16.453 12.008 1 98.25 99 LEU A C 1
ATOM 765 O O . LEU A 1 99 ? 6.156 15.586 12.719 1 98.25 99 LEU A O 1
ATOM 769 N N . ILE A 1 100 ? 5.543 16.312 10.711 1 98.62 100 ILE A N 1
ATOM 770 C CA . ILE A 1 100 ? 6.031 15.125 10.016 1 98.62 100 ILE A CA 1
ATOM 771 C C . ILE A 1 100 ? 7.555 15.062 10.109 1 98.62 100 ILE A C 1
ATOM 773 O O . ILE A 1 100 ? 8.125 14.008 10.383 1 98.62 100 ILE A O 1
ATOM 777 N N . PHE A 1 101 ? 8.234 16.188 9.922 1 98.5 101 PHE A N 1
ATOM 778 C CA . PHE A 1 101 ? 9.688 16.219 10.078 1 98.5 101 PHE A CA 1
ATOM 779 C C . PHE A 1 101 ? 10.086 15.797 11.484 1 98.5 101 PHE A C 1
ATOM 781 O O . PHE A 1 101 ? 11.031 15.016 11.656 1 98.5 101 PHE A O 1
ATOM 788 N N . VAL A 1 102 ? 9.422 16.297 12.445 1 98.06 102 VAL A N 1
ATOM 789 C CA . VAL A 1 102 ? 9.734 15.992 13.836 1 98.06 102 VAL A CA 1
ATOM 790 C C . VAL A 1 102 ? 9.531 14.5 14.086 1 98.06 102 VAL A C 1
ATOM 792 O O . VAL A 1 102 ? 10.391 13.844 14.672 1 98.06 102 VAL A O 1
ATOM 795 N N . ALA A 1 103 ? 8.445 13.977 13.656 1 98.06 103 ALA A N 1
ATOM 796 C CA . ALA A 1 103 ? 8.156 12.555 13.828 1 98.06 103 ALA A CA 1
ATOM 797 C C . ALA A 1 103 ? 9.188 11.695 13.102 1 98.06 103 ALA A C 1
ATOM 799 O O . ALA A 1 103 ? 9.625 10.664 13.625 1 98.06 103 ALA A O 1
ATOM 800 N N . GLU A 1 104 ? 9.484 12.078 11.906 1 98.19 104 GLU A N 1
ATOM 801 C CA . GLU A 1 104 ? 10.484 11.375 11.117 1 98.19 104 GLU A CA 1
ATOM 802 C C . GLU A 1 104 ? 11.828 11.328 11.836 1 98.19 104 GLU A C 1
ATOM 804 O O . GLU A 1 104 ? 12.438 10.266 11.953 1 98.19 104 GLU A O 1
ATOM 809 N N . TYR A 1 105 ? 12.195 12.445 12.273 1 98.25 105 TYR A N 1
ATOM 810 C CA . TYR A 1 105 ? 13.477 12.523 12.977 1 98.25 105 TYR A CA 1
ATOM 811 C C . TYR A 1 105 ? 13.453 11.672 14.242 1 98.25 105 TYR A C 1
ATOM 813 O O . TYR A 1 105 ? 14.398 10.922 14.508 1 98.25 105 TYR A O 1
ATOM 821 N N . PHE A 1 106 ? 12.445 11.773 14.953 1 98.19 106 PHE A N 1
ATOM 822 C CA . PHE A 1 106 ? 12.312 11.039 16.203 1 98.19 106 PHE A CA 1
ATOM 823 C C . PHE A 1 106 ? 12.266 9.531 15.945 1 98.19 106 PHE A C 1
ATOM 825 O O . PHE A 1 106 ? 13.016 8.773 16.547 1 98.19 106 PHE A O 1
ATOM 832 N N . ALA A 1 107 ? 11.414 9.086 15.07 1 98.12 107 ALA A N 1
ATOM 833 C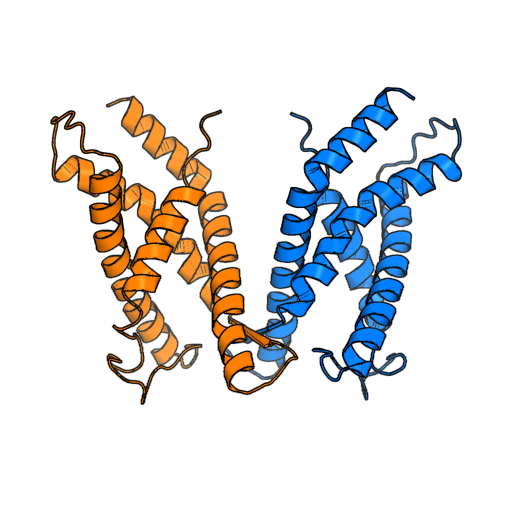 CA . ALA A 1 107 ? 11.297 7.668 14.742 1 98.12 107 ALA A CA 1
ATOM 834 C C . ALA A 1 107 ? 12.602 7.125 14.172 1 98.12 107 ALA A C 1
ATOM 836 O O . ALA A 1 107 ? 13.055 6.047 14.562 1 98.12 107 ALA A O 1
ATOM 837 N N . GLY A 1 108 ? 13.172 7.898 13.25 1 98.19 108 GLY A N 1
ATOM 838 C CA . GLY A 1 108 ? 14.453 7.492 12.688 1 98.19 108 GLY A CA 1
ATOM 839 C C . GLY A 1 108 ? 15.539 7.336 13.734 1 98.19 108 GLY A C 1
ATOM 840 O O . GLY A 1 108 ? 16.328 6.383 13.688 1 98.19 108 GLY A O 1
ATOM 841 N N . SER A 1 109 ? 15.617 8.281 14.672 1 98.19 109 SER A N 1
ATOM 842 C CA . SER A 1 109 ? 16.625 8.219 15.727 1 98.19 109 SER A CA 1
ATOM 843 C C . SER A 1 109 ? 16.438 6.973 16.594 1 98.19 109 SER A C 1
ATOM 845 O O . SER A 1 109 ? 17.406 6.281 16.906 1 98.19 109 SER A O 1
ATOM 847 N N . LEU A 1 110 ? 15.25 6.695 16.922 1 97.75 110 LEU A N 1
ATOM 848 C CA . LEU A 1 110 ? 14.953 5.523 17.75 1 97.75 110 LEU A CA 1
ATOM 849 C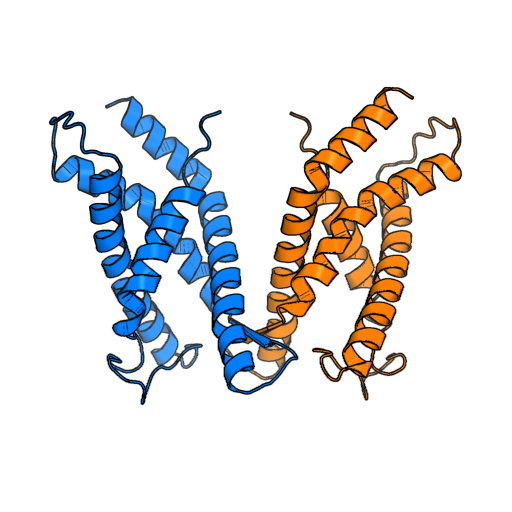 C . LEU A 1 110 ? 15.312 4.238 17 1 97.75 110 LEU A C 1
ATOM 851 O O . LEU A 1 110 ? 15.969 3.355 17.562 1 97.75 110 LEU A O 1
ATOM 855 N N . LEU A 1 111 ? 14.945 4.129 15.805 1 97.94 111 LEU A N 1
ATOM 856 C CA . LEU A 1 111 ? 15.188 2.928 15.008 1 97.94 111 LEU A CA 1
ATOM 857 C C . LEU A 1 111 ? 16.672 2.758 14.711 1 97.94 111 LEU A C 1
ATOM 859 O O . LEU A 1 111 ? 17.188 1.639 14.727 1 97.94 111 LEU A O 1
ATOM 863 N N . ARG A 1 112 ? 17.281 3.863 14.398 1 97.19 112 ARG A N 1
ATOM 864 C CA . ARG A 1 112 ? 18.719 3.807 14.117 1 97.19 112 ARG A CA 1
ATOM 865 C C . ARG A 1 112 ? 19.5 3.303 15.328 1 97.19 112 ARG A C 1
ATOM 867 O O . ARG A 1 112 ? 20.453 2.543 15.18 1 97.19 112 ARG A O 1
ATOM 874 N N . GLY A 1 113 ? 19.125 3.748 16.422 1 96.75 113 GLY A N 1
ATOM 875 C CA . GLY A 1 113 ? 19.766 3.281 17.641 1 96.75 113 GLY A CA 1
ATOM 876 C C . GLY A 1 113 ? 19.719 1.773 17.797 1 96.75 113 GLY A C 1
ATOM 877 O O . GLY A 1 113 ? 20.609 1.184 18.406 1 96.75 113 GLY A O 1
ATOM 878 N N . ARG A 1 114 ? 18.766 1.121 17.219 1 96 114 ARG A N 1
ATOM 879 C CA . ARG A 1 114 ? 18.609 -0.327 17.312 1 96 114 ARG A CA 1
ATOM 880 C C . ARG A 1 114 ? 19.078 -1.006 16.016 1 96 114 ARG A C 1
ATOM 882 O O . ARG A 1 114 ? 18.891 -2.211 15.844 1 96 114 ARG A O 1
ATOM 889 N N . GLY A 1 115 ? 19.469 -0.224 15.094 1 95.06 115 GLY A N 1
ATOM 890 C CA . GLY A 1 115 ? 19.953 -0.752 13.828 1 95.06 115 GLY A CA 1
ATOM 891 C C . GLY A 1 115 ? 18.828 -1.174 12.891 1 95.06 115 GLY A C 1
ATOM 892 O O . GLY A 1 115 ? 19.031 -2.043 12.039 1 95.06 115 GLY A O 1
ATOM 893 N N . MET A 1 116 ? 17.703 -0.561 13.055 1 96.44 116 MET A N 1
ATOM 894 C CA . MET A 1 116 ? 16.531 -1.033 12.328 1 96.44 116 MET A CA 1
ATOM 895 C C . MET A 1 116 ? 16 0.044 11.383 1 96.44 116 MET A C 1
ATOM 897 O O . MET A 1 116 ? 14.945 -0.128 10.766 1 96.44 116 MET A O 1
ATOM 901 N N . CYS A 1 117 ? 16.641 1.178 11.281 1 97.19 117 CYS A N 1
ATOM 902 C CA . CYS A 1 117 ? 16.125 2.279 10.477 1 97.19 117 CYS A CA 1
ATOM 903 C C . CYS A 1 117 ? 16.172 1.941 8.992 1 97.19 117 CYS A C 1
ATOM 905 O O . CYS A 1 117 ? 17.25 1.718 8.438 1 97.19 117 CYS A O 1
ATOM 907 N N . PRO A 1 118 ? 15 2.016 8.336 1 96.69 118 PRO A N 1
ATOM 908 C CA . PRO A 1 118 ? 14.969 1.559 6.945 1 96.69 118 PRO A CA 1
ATOM 909 C C . PRO A 1 118 ? 15.375 2.648 5.957 1 96.69 118 PRO A C 1
ATOM 911 O O . PRO A 1 118 ? 15.43 2.404 4.75 1 96.69 118 PRO A O 1
ATOM 914 N N . TRP A 1 119 ? 15.609 3.83 6.398 1 95.94 119 TRP A N 1
ATOM 915 C CA . TRP A 1 119 ? 16.078 4.875 5.488 1 95.94 119 TRP A CA 1
ATOM 916 C C . TRP A 1 119 ? 17.344 5.527 6.012 1 95.94 119 TRP A C 1
ATOM 918 O O . TRP A 1 119 ? 17.656 5.449 7.203 1 95.94 119 TRP A O 1
ATOM 928 N N . ASP A 1 120 ? 18.094 6.008 5.105 1 96 120 ASP A N 1
ATOM 929 C CA . ASP A 1 120 ? 19.328 6.719 5.398 1 96 120 ASP A CA 1
ATOM 930 C C . ASP A 1 120 ? 19.641 7.754 4.32 1 96 120 ASP A C 1
ATOM 932 O O . ASP A 1 120 ? 19.953 7.398 3.182 1 96 120 ASP A O 1
ATOM 936 N N . TYR A 1 121 ? 19.594 8.969 4.75 1 95.75 121 TYR A N 1
ATOM 937 C CA . TYR A 1 121 ? 19.797 10.039 3.781 1 95.75 121 TYR A CA 1
ATOM 938 C C . TYR A 1 121 ? 21.219 10.586 3.85 1 95.75 121 TYR A C 1
ATOM 940 O O . TYR A 1 121 ? 21.5 11.648 3.285 1 95.75 121 TYR A O 1
ATOM 948 N N . THR A 1 122 ? 22.062 9.898 4.574 1 94.94 122 THR A N 1
ATOM 949 C CA . THR A 1 122 ? 23.453 10.344 4.68 1 94.94 122 THR A CA 1
ATOM 950 C C . THR A 1 122 ? 24.062 10.539 3.297 1 94.94 122 THR A C 1
ATOM 952 O O . THR A 1 122 ? 23.906 9.688 2.416 1 94.94 122 THR A O 1
ATOM 955 N N . GLY A 1 123 ? 24.75 11.695 3.121 1 93.19 123 GLY A N 1
ATOM 956 C CA . GLY A 1 123 ? 25.391 11.984 1.852 1 93.19 123 GLY A CA 1
ATOM 957 C C . GLY A 1 123 ? 24.516 12.766 0.894 1 93.19 123 GLY A C 1
ATOM 958 O O . GLY A 1 123 ? 24.969 13.211 -0.158 1 93.19 123 GLY A O 1
ATOM 959 N N . ARG A 1 124 ? 23.234 12.836 1.176 1 90.88 124 ARG A N 1
ATOM 960 C CA . ARG A 1 124 ? 22.328 13.625 0.351 1 90.88 124 ARG A CA 1
ATOM 961 C C . ARG A 1 124 ? 22.391 15.102 0.731 1 90.88 124 ARG A C 1
ATOM 963 O O . ARG A 1 124 ? 22.75 15.438 1.858 1 90.88 124 ARG A O 1
ATOM 970 N N . ASN A 1 125 ? 21.891 15.867 -0.194 1 89.88 125 ASN A N 1
ATOM 971 C CA . ASN A 1 125 ? 21.859 17.297 0.069 1 89.88 125 ASN A CA 1
ATOM 972 C C . ASN A 1 125 ? 20.781 17.672 1.085 1 89.88 125 ASN A C 1
ATOM 974 O O . ASN A 1 125 ? 19.719 17.047 1.117 1 89.88 125 ASN A O 1
ATOM 978 N N . THR A 1 126 ? 20.969 18.531 1.957 1 94.56 126 THR A N 1
ATOM 979 C CA . THR A 1 126 ? 20.047 19.156 2.902 1 94.56 126 THR A CA 1
ATOM 980 C C . THR A 1 126 ? 19.609 18.141 3.969 1 94.56 126 THR A C 1
ATOM 982 O O . THR A 1 126 ? 18.5 18.234 4.504 1 94.56 126 THR A O 1
ATOM 985 N N . ASN A 1 127 ? 20.406 17.078 4.051 1 95.56 127 ASN A N 1
ATOM 986 C CA . ASN A 1 127 ? 20.047 16.109 5.082 1 95.56 127 ASN A CA 1
ATOM 987 C C . ASN A 1 127 ? 20.422 16.609 6.473 1 95.56 127 ASN A C 1
ATOM 989 O O . ASN A 1 127 ? 21.344 17.422 6.621 1 95.56 127 ASN A O 1
ATOM 993 N N . ILE A 1 128 ? 19.688 16.25 7.449 1 97.19 128 ILE A N 1
ATOM 994 C CA . ILE A 1 128 ? 20.016 16.469 8.852 1 97.19 128 ILE A CA 1
ATOM 995 C C . ILE A 1 128 ? 20.266 15.117 9.547 1 97.19 128 ILE A C 1
ATOM 997 O O . ILE A 1 128 ? 19.328 14.336 9.742 1 97.19 128 ILE A O 1
ATOM 1001 N N . ASP A 1 129 ? 21.562 14.766 9.859 1 97 129 ASP A N 1
ATOM 1002 C CA . ASP A 1 129 ? 22 13.562 10.57 1 97 129 ASP A CA 1
ATOM 1003 C C . ASP A 1 129 ? 21.641 12.305 9.789 1 97 129 ASP A C 1
ATOM 1005 O O . ASP A 1 129 ? 21.516 11.227 10.367 1 97 129 ASP A O 1
ATOM 1009 N N . GLY A 1 130 ? 21.266 12.5 8.523 1 97.38 130 GLY A N 1
ATOM 1010 C CA . GLY A 1 130 ? 20.875 11.359 7.711 1 97.38 130 GLY A CA 1
ATOM 1011 C C . GLY A 1 130 ? 19.469 10.875 8 1 97.38 130 GLY A C 1
ATOM 1012 O O . GLY A 1 130 ? 19.047 9.836 7.492 1 97.38 130 GLY A O 1
ATOM 1013 N N . LEU A 1 131 ? 18.719 11.625 8.75 1 97.94 131 LEU A N 1
ATOM 1014 C CA . LEU A 1 131 ? 17.422 11.156 9.227 1 97.94 131 LEU A CA 1
ATOM 1015 C C . LEU A 1 131 ? 16.281 11.891 8.523 1 97.94 131 LEU A C 1
ATOM 1017 O O . LEU A 1 131 ? 15.188 11.352 8.383 1 97.94 131 LEU A O 1
ATOM 1021 N N . ILE A 1 132 ? 16.5 13.07 8.141 1 98.06 132 ILE A N 1
ATOM 1022 C CA . ILE A 1 132 ? 15.5 13.805 7.383 1 98.06 132 ILE A CA 1
ATOM 1023 C C . ILE A 1 132 ? 16.172 14.562 6.238 1 98.06 132 ILE A C 1
ATOM 1025 O O . ILE A 1 132 ? 17.375 14.812 6.277 1 98.06 132 ILE A O 1
ATOM 1029 N N . ARG A 1 133 ? 15.406 14.852 5.27 1 96.75 133 ARG A N 1
ATOM 1030 C CA . ARG A 1 133 ? 15.797 15.688 4.137 1 96.75 133 ARG A CA 1
ATOM 1031 C C . ARG A 1 133 ? 14.883 16.906 4.016 1 96.75 133 ARG A C 1
ATOM 1033 O O . ARG A 1 133 ? 13.695 16.766 3.727 1 96.75 133 ARG A O 1
ATOM 1040 N N . LEU A 1 134 ? 15.477 18.031 4.07 1 96.75 134 LEU A N 1
ATOM 1041 C CA . LEU A 1 134 ? 14.688 19.266 4.125 1 96.75 134 LEU A CA 1
ATOM 1042 C C . LEU A 1 134 ? 14.039 19.547 2.775 1 96.75 134 LEU A C 1
ATOM 1044 O O . LEU A 1 134 ? 13 20.219 2.707 1 96.75 134 LEU A O 1
ATOM 1048 N N . ASP A 1 135 ? 14.617 19.062 1.677 1 96.19 135 ASP A N 1
ATOM 1049 C CA . ASP A 1 135 ? 14.023 19.281 0.362 1 96.19 135 ASP A CA 1
ATOM 1050 C C . ASP A 1 135 ? 12.742 18.484 0.189 1 96.19 135 ASP A C 1
ATOM 1052 O O . ASP A 1 135 ? 12.023 18.656 -0.798 1 96.19 135 ASP A O 1
ATOM 1056 N N . PHE A 1 136 ? 12.461 17.672 1.173 1 96.75 136 PHE A N 1
ATOM 1057 C CA . PHE A 1 136 ? 11.203 16.938 1.16 1 96.75 136 PHE A CA 1
ATOM 1058 C C . PHE A 1 136 ? 10.086 17.781 1.775 1 96.75 136 PHE A C 1
ATOM 1060 O O . PHE A 1 136 ? 8.938 17.328 1.852 1 96.75 136 PHE A O 1
ATOM 1067 N N . ALA A 1 137 ? 10.305 18.969 2.078 1 97.75 137 ALA A N 1
ATOM 1068 C CA . ALA A 1 137 ? 9.344 19.844 2.738 1 97.75 137 ALA A CA 1
ATOM 1069 C C . ALA A 1 137 ? 8.047 19.922 1.947 1 97.75 137 ALA A C 1
ATOM 1071 O O . ALA A 1 137 ? 6.961 19.734 2.504 1 97.75 137 ALA A O 1
ATOM 1072 N N . PRO A 1 138 ? 8.094 20.156 0.634 1 97.88 138 PRO A N 1
ATOM 1073 C CA . PRO A 1 138 ? 6.836 20.203 -0.117 1 97.88 138 PRO A CA 1
ATOM 1074 C C . PRO A 1 138 ? 6.086 18.875 -0.092 1 97.88 138 PRO A C 1
ATOM 1076 O O . PRO A 1 138 ? 4.852 18.859 -0.083 1 97.88 138 PRO A O 1
ATOM 1079 N N . LEU A 1 139 ? 6.848 17.828 -0.115 1 97.31 139 LEU A N 1
ATOM 1080 C CA . LEU A 1 139 ? 6.242 16.5 -0.066 1 97.31 139 LEU A CA 1
ATOM 1081 C C . LEU A 1 139 ? 5.504 16.297 1.252 1 97.31 139 LEU A C 1
ATOM 1083 O O . LEU A 1 139 ? 4.375 15.797 1.264 1 97.31 139 LEU A O 1
ATOM 1087 N N . TRP A 1 140 ? 6.148 16.656 2.346 1 98.44 140 TRP A N 1
ATOM 1088 C CA . TRP A 1 140 ? 5.535 16.484 3.66 1 98.44 140 TRP A CA 1
ATOM 1089 C C . TRP A 1 140 ? 4.336 17.406 3.826 1 98.44 140 TRP A C 1
ATOM 1091 O O . TRP A 1 140 ? 3.344 17.047 4.461 1 98.44 140 TRP A O 1
ATOM 1101 N N . PHE A 1 141 ? 4.438 18.656 3.248 1 98.62 141 PHE A N 1
ATOM 1102 C CA . PHE A 1 141 ? 3.307 19.578 3.215 1 98.62 141 PHE A CA 1
ATOM 1103 C C . PHE A 1 141 ? 2.098 18.922 2.553 1 98.62 141 PHE A C 1
ATOM 1105 O O . PHE A 1 141 ? 1.014 18.875 3.139 1 98.62 141 PHE A O 1
ATOM 1112 N N . ALA A 1 142 ? 2.318 18.344 1.44 1 98.38 142 ALA A N 1
ATOM 1113 C CA . ALA A 1 142 ? 1.249 17.734 0.664 1 98.38 142 ALA A CA 1
ATOM 1114 C C . ALA A 1 142 ? 0.736 16.469 1.349 1 98.38 142 ALA A C 1
ATOM 1116 O O . ALA A 1 142 ? -0.472 16.219 1.384 1 98.38 142 ALA A O 1
ATOM 1117 N N . THR A 1 143 ? 1.646 15.664 1.873 1 98.44 143 THR A N 1
ATOM 1118 C CA . THR A 1 143 ? 1.283 14.414 2.537 1 98.44 143 THR A CA 1
ATOM 1119 C C . THR A 1 143 ? 0.421 14.688 3.766 1 98.44 143 THR A C 1
ATOM 1121 O O . THR A 1 143 ? -0.557 13.977 4.016 1 98.44 143 THR A O 1
ATOM 1124 N N . GLY A 1 144 ? 0.842 15.695 4.504 1 98.44 144 GLY A N 1
ATOM 1125 C CA . GLY A 1 144 ? 0.041 16.062 5.66 1 98.44 144 GLY A CA 1
ATOM 1126 C C . GLY A 1 144 ? -1.395 16.406 5.309 1 98.44 144 GLY A C 1
ATOM 1127 O O . GLY A 1 144 ? -2.328 15.945 5.969 1 98.44 144 GLY A O 1
ATOM 1128 N N . LEU A 1 145 ? -1.567 17.219 4.305 1 97.75 145 LEU A N 1
ATOM 1129 C CA . LEU A 1 145 ? -2.906 17.594 3.865 1 97.75 145 LEU A CA 1
ATOM 1130 C C . LEU A 1 145 ? -3.674 16.391 3.357 1 97.75 145 LEU A C 1
ATOM 1132 O O . LEU A 1 145 ? -4.883 16.266 3.578 1 97.75 145 LEU A O 1
ATOM 1136 N N . LEU A 1 146 ? -2.982 15.539 2.67 1 97.88 146 LEU A N 1
ATOM 1137 C CA . LEU A 1 146 ? -3.602 14.305 2.189 1 97.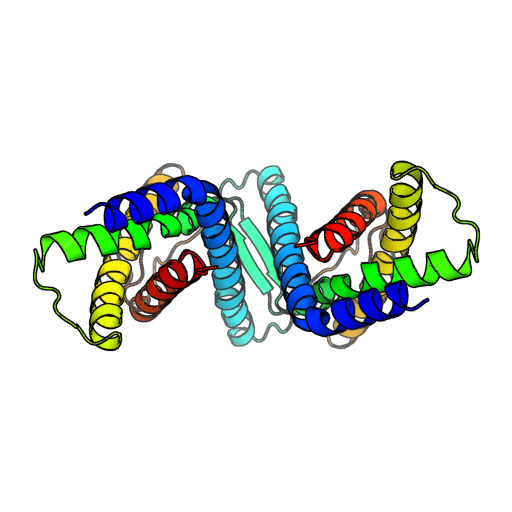88 146 LEU A CA 1
ATOM 1138 C C . LEU A 1 146 ? -4.129 13.477 3.352 1 97.88 146 LEU A C 1
ATOM 1140 O O . LEU A 1 146 ? -5.262 12.984 3.311 1 97.88 146 LEU A O 1
ATOM 1144 N N . PHE A 1 147 ? -3.332 13.305 4.371 1 97.88 147 PHE A N 1
ATOM 1145 C CA . PHE A 1 147 ? -3.73 12.516 5.531 1 97.88 147 PHE A CA 1
ATOM 1146 C C . PHE A 1 147 ? -4.945 13.133 6.215 1 97.88 147 PHE A C 1
ATOM 1148 O O . PHE A 1 147 ? -5.852 12.422 6.652 1 97.88 147 PHE A O 1
ATOM 1155 N N . GLU A 1 148 ? -4.906 14.438 6.336 1 96.06 148 GLU A N 1
ATOM 1156 C CA . GLU A 1 148 ? -6.074 15.094 6.906 1 96.06 148 GLU A CA 1
ATOM 1157 C C . GLU A 1 148 ? -7.324 14.82 6.078 1 96.06 148 GLU A C 1
ATOM 1159 O O . GLU A 1 148 ? -8.391 14.547 6.629 1 96.06 148 GLU A O 1
ATOM 1164 N N . GLN A 1 149 ? -7.215 14.875 4.812 1 95.25 149 GLN A N 1
ATOM 1165 C CA . GLN A 1 149 ? -8.352 14.695 3.918 1 95.25 149 GLN A CA 1
ATOM 1166 C C . GLN A 1 149 ? -8.898 13.273 4.008 1 95.25 149 GLN A C 1
ATOM 1168 O O . GLN A 1 149 ? -10.117 13.07 4.062 1 95.25 149 GLN A O 1
ATOM 1173 N N . ILE A 1 150 ? -8.086 12.312 4.086 1 95.25 150 ILE A N 1
ATOM 1174 C CA . ILE A 1 150 ? -8.562 10.938 4 1 95.25 150 ILE A CA 1
ATOM 1175 C C . ILE A 1 150 ? -9.094 10.484 5.363 1 95.25 150 ILE A C 1
ATOM 1177 O O . ILE A 1 150 ? -9.742 9.445 5.473 1 95.25 150 ILE A O 1
ATOM 1181 N N . THR A 1 151 ? -8.789 11.195 6.359 1 94.5 151 THR A N 1
ATOM 1182 C CA . THR A 1 151 ? -9.242 10.82 7.691 1 94.5 151 THR A CA 1
ATOM 1183 C C . THR A 1 151 ? -10.477 11.633 8.086 1 94.5 151 THR A C 1
ATOM 1185 O O . THR A 1 151 ? -11.055 11.414 9.156 1 94.5 151 THR A O 1
ATOM 1188 N N . LYS A 1 152 ? -10.82 12.57 7.242 1 86.88 152 LYS A N 1
ATOM 1189 C CA . LYS A 1 152 ? -12.023 13.344 7.512 1 86.88 152 LYS A CA 1
ATOM 1190 C C . LYS A 1 152 ? -13.273 12.484 7.379 1 86.88 152 LYS A C 1
ATOM 1192 O O . LYS A 1 152 ? -13.344 11.617 6.508 1 86.88 152 LYS A O 1
ATOM 1197 N N . LYS A 1 153 ? -14.141 12.523 8.43 1 70.62 153 LYS A N 1
ATOM 1198 C CA . LYS A 1 153 ? -15.391 11.766 8.359 1 70.62 153 LYS A CA 1
ATOM 1199 C C . LYS A 1 153 ? -16.188 12.148 7.117 1 70.62 153 LYS A C 1
ATOM 1201 O O . LYS A 1 153 ? -16.344 13.328 6.812 1 70.62 153 LYS A O 1
ATOM 1206 N N . LYS A 1 154 ? -16.297 11.188 6.07 1 55.62 154 LYS A N 1
ATOM 1207 C CA . LYS A 1 154 ? -17.25 11.5 5.016 1 55.62 154 LYS A CA 1
ATOM 1208 C C . LYS A 1 154 ? -18.641 11.805 5.594 1 55.62 154 LYS A C 1
ATOM 1210 O O . LYS A 1 154 ? -19.125 11.07 6.461 1 55.62 154 LYS A O 1
ATOM 1215 N N . GLY A 1 155 ? -18.828 12.984 6.016 1 41.12 155 GLY A N 1
ATOM 1216 C CA . GLY A 1 155 ? -20.188 13.312 6.379 1 41.12 155 GLY A CA 1
ATOM 1217 C C . GLY A 1 155 ? -21.219 12.453 5.672 1 41.12 155 GLY A C 1
ATOM 1218 O O . GLY A 1 155 ? -21.281 12.43 4.441 1 41.12 155 GLY A O 1
ATOM 1219 N N . GLY A 1 156 ? -21.531 11.211 6.129 1 34.03 156 GLY A N 1
ATOM 1220 C CA . GLY A 1 156 ? -22.875 10.805 5.762 1 34.03 156 GLY A CA 1
ATOM 1221 C C . GLY A 1 156 ? -23.891 11.93 5.875 1 34.03 156 GLY A C 1
ATOM 1222 O O . GLY A 1 156 ? -23.656 12.906 6.598 1 34.03 156 GLY A O 1
ATOM 1223 N N . MET B 1 1 ? -33.719 -12.164 -11.594 1 42.47 1 MET B N 1
ATOM 1224 C CA . MET B 1 1 ? -33.125 -11.641 -12.812 1 42.47 1 MET B CA 1
ATOM 1225 C C . MET B 1 1 ? -32.781 -10.156 -12.664 1 42.47 1 MET B C 1
ATOM 1227 O O . MET B 1 1 ? -31.672 -9.727 -13 1 42.47 1 MET B O 1
ATOM 1231 N N . LYS B 1 2 ? -33.688 -9.383 -12.258 1 50.22 2 LYS B N 1
ATOM 1232 C CA . LYS B 1 2 ? -33.469 -7.949 -12.07 1 50.22 2 LYS B CA 1
ATOM 1233 C C . LYS B 1 2 ? -32.375 -7.688 -11.023 1 50.22 2 LYS B C 1
ATOM 1235 O O . LYS B 1 2 ? -31.531 -6.82 -11.211 1 50.22 2 LYS B O 1
ATOM 1240 N N . GLY B 1 3 ? -32.438 -8.477 -10.102 1 49.56 3 GLY B N 1
ATOM 1241 C CA . GLY B 1 3 ? -31.5 -8.344 -9.008 1 49.56 3 GLY B CA 1
ATOM 1242 C C . GLY B 1 3 ? -30.062 -8.609 -9.422 1 49.56 3 GLY B C 1
ATOM 1243 O O . GLY B 1 3 ? -29.141 -7.93 -8.953 1 49.56 3 GLY B O 1
ATOM 1244 N N . MET B 1 4 ? -30.062 -9.641 -10.297 1 52.5 4 MET B N 1
ATOM 1245 C CA . MET B 1 4 ? -28.719 -9.961 -10.758 1 52.5 4 MET B CA 1
ATOM 1246 C C . MET B 1 4 ? -28.188 -8.859 -11.672 1 52.5 4 MET B C 1
ATOM 1248 O O . MET B 1 4 ? -27 -8.531 -11.617 1 52.5 4 MET B O 1
ATOM 1252 N N . LYS B 1 5 ? -29.031 -8.391 -12.469 1 53.5 5 LYS B N 1
ATOM 1253 C CA . LYS B 1 5 ? -28.641 -7.309 -13.359 1 53.5 5 LYS B CA 1
ATOM 1254 C C . LYS B 1 5 ? -28.203 -6.074 -12.578 1 53.5 5 LYS B C 1
ATOM 1256 O O . LYS B 1 5 ? -27.203 -5.43 -12.922 1 53.5 5 LYS B O 1
ATOM 1261 N N . THR B 1 6 ? -28.969 -5.832 -11.594 1 53.03 6 THR B N 1
ATOM 1262 C CA . THR B 1 6 ? -28.656 -4.676 -10.758 1 53.03 6 THR B CA 1
ATOM 1263 C C . THR B 1 6 ? -27.328 -4.863 -10.039 1 53.03 6 THR B C 1
ATOM 1265 O O . THR B 1 6 ? -26.531 -3.93 -9.938 1 53.03 6 THR B O 1
ATOM 1268 N N . LEU B 1 7 ? -27.141 -6.121 -9.664 1 56.16 7 LEU B N 1
ATOM 1269 C CA . LEU B 1 7 ? -25.891 -6.422 -8.984 1 56.16 7 LEU B CA 1
ATOM 1270 C C . LEU B 1 7 ? -24.719 -6.309 -9.953 1 56.16 7 LEU B C 1
ATOM 1272 O O . LEU B 1 7 ? -23.656 -5.785 -9.586 1 56.16 7 LEU B O 1
ATOM 1276 N N . SER B 1 8 ? -25.078 -6.832 -11.109 1 58.31 8 SER B N 1
ATOM 1277 C CA . SER B 1 8 ? -24.047 -6.77 -12.133 1 58.31 8 SER B CA 1
ATOM 1278 C C . SER B 1 8 ? -23.734 -5.328 -12.523 1 58.31 8 SER B C 1
ATOM 1280 O O . SER B 1 8 ? -22.562 -4.961 -12.68 1 58.31 8 SER B O 1
ATOM 1282 N N . GLN B 1 9 ? -24.766 -4.523 -12.727 1 59.09 9 GLN B N 1
ATOM 1283 C CA . GLN B 1 9 ? -24.562 -3.125 -13.102 1 59.09 9 GLN B CA 1
ATOM 1284 C C . GLN B 1 9 ? -23.844 -2.357 -11.992 1 59.09 9 GLN B C 1
ATOM 1286 O O . GLN B 1 9 ? -22.953 -1.547 -12.273 1 59.09 9 GLN B O 1
ATOM 1291 N N . LEU B 1 10 ? -24.234 -2.547 -10.789 1 58.78 10 LEU B N 1
ATOM 1292 C CA . LEU B 1 10 ? -23.609 -1.898 -9.641 1 58.78 10 LEU B CA 1
ATOM 1293 C C . LEU B 1 10 ? -22.141 -2.307 -9.516 1 58.78 10 LEU B C 1
ATOM 1295 O O . LEU B 1 10 ? -21.281 -1.469 -9.242 1 58.78 10 LEU B O 1
ATOM 1299 N N . ASN B 1 11 ? -22.016 -3.482 -9.891 1 64.5 11 ASN B N 1
ATOM 1300 C CA . ASN B 1 11 ? -20.656 -3.977 -9.797 1 64.5 11 ASN B CA 1
ATOM 1301 C C . ASN B 1 11 ? -19.75 -3.336 -10.844 1 64.5 11 ASN B C 1
ATOM 1303 O O . ASN B 1 11 ? -18.594 -2.994 -10.555 1 64.5 11 ASN B O 1
ATOM 1307 N N . LEU B 1 12 ? -20.5 -3 -11.969 1 70.94 12 LEU B N 1
ATOM 1308 C CA . LEU B 1 12 ? -19.703 -2.4 -13.039 1 70.94 12 LEU B CA 1
ATOM 1309 C C . LEU B 1 12 ? -19.359 -0.951 -12.711 1 70.94 12 LEU B C 1
ATOM 1311 O O . LEU B 1 12 ? -18.266 -0.487 -13.016 1 70.94 12 LEU B O 1
ATOM 1315 N N . LYS B 1 13 ? -20.328 -0.224 -12.117 1 81.31 13 LYS B N 1
ATOM 1316 C CA . LYS B 1 13 ? -20.094 1.173 -11.758 1 81.31 13 LYS B CA 1
ATOM 1317 C C . LYS B 1 13 ? -19 1.297 -10.703 1 81.31 13 LYS B C 1
ATOM 1319 O O . LYS B 1 13 ? -18.297 2.305 -10.656 1 81.31 13 LYS B O 1
ATOM 1324 N N . GLN B 1 14 ? -18.859 0.225 -10.078 1 91.38 14 GLN B N 1
ATOM 1325 C CA . GLN B 1 14 ? -17.891 0.269 -8.984 1 91.38 14 GLN B CA 1
ATOM 1326 C C . GLN B 1 14 ? -16.547 -0.312 -9.414 1 91.38 14 GLN B C 1
ATOM 1328 O O . GLN B 1 14 ? -15.602 -0.348 -8.625 1 91.38 14 GLN B O 1
ATOM 1333 N N . LEU B 1 15 ? -16.484 -0.617 -10.648 1 91.75 15 LEU B N 1
ATOM 1334 C CA . LEU B 1 15 ? -15.312 -1.351 -11.125 1 91.75 15 LEU B CA 1
ATOM 1335 C C . LEU B 1 15 ? -14.039 -0.528 -10.938 1 91.75 15 LEU B C 1
ATOM 1337 O O . LEU B 1 15 ? -13.023 -1.045 -10.477 1 91.75 15 LEU B O 1
ATOM 1341 N N . PRO B 1 16 ? -14.109 0.785 -11.258 1 94.19 16 PRO B N 1
ATOM 1342 C CA . PRO B 1 16 ? -12.875 1.549 -11.07 1 94.19 16 PRO B CA 1
ATOM 1343 C C . PRO B 1 16 ? -12.43 1.6 -9.609 1 94.19 16 PRO B C 1
ATOM 1345 O O . PRO B 1 16 ? -11.234 1.472 -9.32 1 94.19 16 PRO B O 1
ATOM 1348 N N . LEU B 1 17 ? -13.344 1.725 -8.742 1 95.25 17 LEU B N 1
ATOM 1349 C CA . LEU B 1 17 ? -13.016 1.739 -7.32 1 95.25 17 LEU B CA 1
ATOM 1350 C C . LEU B 1 17 ? -12.523 0.371 -6.859 1 95.25 17 LEU B C 1
ATOM 1352 O O . LEU B 1 17 ? -11.555 0.278 -6.098 1 95.25 17 LEU B O 1
ATOM 1356 N N . ASN B 1 18 ? -13.203 -0.596 -7.328 1 96.56 18 ASN B N 1
ATOM 1357 C CA . ASN B 1 18 ? -12.789 -1.952 -6.98 1 96.56 18 ASN B CA 1
ATOM 1358 C C . ASN B 1 18 ? -11.406 -2.281 -7.535 1 96.56 18 ASN B C 1
ATOM 1360 O O . ASN B 1 18 ? -10.633 -2.994 -6.898 1 96.56 18 ASN B O 1
ATOM 1364 N N . PHE B 1 19 ? -11.18 -1.76 -8.758 1 97.88 19 PHE B N 1
ATOM 1365 C CA . PHE B 1 19 ? -9.859 -1.918 -9.359 1 97.88 19 PHE B CA 1
ATOM 1366 C C . PHE B 1 19 ? -8.781 -1.31 -8.469 1 97.88 19 PHE B C 1
ATOM 1368 O O . PHE B 1 19 ? -7.754 -1.94 -8.211 1 97.88 19 PHE B O 1
ATOM 1375 N N . CYS B 1 20 ? -9.016 -0.19 -7.949 1 97.44 20 CYS B N 1
ATOM 1376 C CA . CYS B 1 20 ? -8.062 0.49 -7.082 1 97.44 20 CYS B CA 1
ATOM 1377 C C . CYS B 1 20 ? -7.906 -0.25 -5.758 1 97.44 20 CYS B C 1
ATOM 1379 O O . CYS B 1 20 ? -6.793 -0.394 -5.25 1 97.44 20 CYS B O 1
ATOM 1381 N N . LYS B 1 21 ? -8.977 -0.688 -5.199 1 97.5 21 LYS B N 1
ATOM 1382 C CA . LYS B 1 21 ? -8.93 -1.444 -3.949 1 97.5 21 LYS B CA 1
ATOM 1383 C C . LYS B 1 21 ? -8.055 -2.686 -4.09 1 97.5 21 LYS B C 1
ATOM 1385 O O . LYS B 1 21 ? -7.207 -2.957 -3.236 1 97.5 21 LYS B O 1
ATOM 1390 N N . CYS B 1 22 ? -8.266 -3.352 -5.129 1 98.19 22 CYS B N 1
ATOM 1391 C CA . CYS B 1 22 ? -7.516 -4.586 -5.344 1 98.19 22 CYS B CA 1
ATOM 1392 C C . CYS B 1 22 ? -6.043 -4.289 -5.613 1 98.19 22 CYS B C 1
ATOM 1394 O O . CYS B 1 22 ? -5.164 -5.008 -5.137 1 98.19 22 CYS B O 1
ATOM 1396 N N . GLY B 1 23 ? -5.836 -3.275 -6.391 1 98.56 23 GLY B N 1
ATOM 1397 C CA . GLY B 1 23 ? -4.457 -2.877 -6.633 1 98.56 23 GLY B CA 1
ATOM 1398 C C . GLY B 1 23 ? -3.705 -2.531 -5.363 1 98.56 23 GLY B C 1
ATOM 1399 O O . GLY B 1 23 ? -2.6 -3.027 -5.133 1 98.56 23 GLY B O 1
ATOM 1400 N N . VAL B 1 24 ? -4.301 -1.761 -4.562 1 98.38 24 VAL B N 1
ATOM 1401 C CA . VAL B 1 24 ? -3.686 -1.343 -3.307 1 98.38 24 VAL B CA 1
ATOM 1402 C C . VAL B 1 24 ? -3.498 -2.553 -2.393 1 98.38 24 VAL B C 1
ATOM 1404 O O . VAL B 1 24 ? -2.438 -2.725 -1.789 1 98.38 24 VAL B O 1
ATOM 1407 N N . THR B 1 25 ? -4.48 -3.311 -2.326 1 98.31 25 THR B N 1
ATOM 1408 C CA . THR B 1 25 ? -4.391 -4.508 -1.496 1 98.31 25 THR B CA 1
ATOM 1409 C C . THR B 1 25 ? -3.264 -5.418 -1.975 1 98.31 25 THR B C 1
ATOM 1411 O O . THR B 1 25 ? -2.518 -5.969 -1.163 1 98.31 25 THR B O 1
ATOM 1414 N N . GLY B 1 26 ? -3.18 -5.578 -3.225 1 98.44 26 GLY B N 1
ATOM 1415 C CA . GLY B 1 26 ? -2.088 -6.367 -3.779 1 98.44 26 GLY B CA 1
ATOM 1416 C C . GLY B 1 26 ? -0.718 -5.836 -3.4 1 98.44 26 GLY B C 1
ATOM 1417 O O . GLY B 1 26 ? 0.164 -6.605 -3.01 1 98.44 26 GLY B O 1
ATOM 1418 N N . TRP B 1 27 ? -0.554 -4.523 -3.514 1 98.38 27 TRP B N 1
ATOM 1419 C CA . TRP B 1 27 ? 0.691 -3.896 -3.078 1 98.38 27 TRP B CA 1
ATOM 1420 C C . TRP B 1 27 ? 0.974 -4.207 -1.613 1 98.38 27 TRP B C 1
ATOM 1422 O O . TRP B 1 27 ? 2.098 -4.562 -1.254 1 98.38 27 TRP B O 1
ATOM 1432 N N . CYS B 1 28 ? -0.01 -4.105 -0.834 1 98.06 28 CYS B N 1
ATOM 1433 C CA . CYS B 1 28 ? 0.161 -4.367 0.591 1 98.06 28 CYS B CA 1
ATOM 1434 C C . CYS B 1 28 ? 0.563 -5.816 0.838 1 98.06 28 CYS B C 1
ATOM 1436 O O . CYS B 1 28 ? 1.476 -6.086 1.62 1 98.06 28 CYS B O 1
ATOM 1438 N N . LEU B 1 29 ? -0.086 -6.684 0.195 1 97.56 29 LEU B N 1
ATOM 1439 C CA . LEU B 1 29 ? 0.225 -8.102 0.358 1 97.56 29 LEU B CA 1
ATOM 1440 C C . LEU B 1 29 ? 1.666 -8.391 -0.047 1 97.56 29 LEU B C 1
ATOM 1442 O O . LEU B 1 29 ? 2.363 -9.148 0.625 1 97.56 29 LEU B O 1
ATOM 1446 N N . GLU B 1 30 ? 2.059 -7.812 -1.104 1 97.38 30 GLU B N 1
ATOM 1447 C CA . GLU B 1 30 ? 3.426 -8.031 -1.568 1 97.38 30 GLU B CA 1
ATOM 1448 C C . GLU B 1 30 ? 4.441 -7.484 -0.572 1 97.38 30 GLU B C 1
ATOM 1450 O O . GLU B 1 30 ? 5.434 -8.148 -0.26 1 97.38 30 GLU B O 1
ATOM 1455 N N . VAL B 1 31 ? 4.215 -6.305 -0.139 1 97.44 31 VAL B N 1
ATOM 1456 C CA . VAL B 1 31 ? 5.121 -5.688 0.823 1 97.44 31 VAL B CA 1
ATOM 1457 C C . VAL B 1 31 ? 5.234 -6.57 2.066 1 97.44 31 VAL B C 1
ATOM 1459 O O . VAL B 1 31 ? 6.336 -6.84 2.545 1 97.44 31 VAL B O 1
ATOM 1462 N N . ILE B 1 32 ? 4.148 -7.066 2.551 1 97 32 ILE B N 1
ATOM 1463 C CA . ILE B 1 32 ? 4.137 -7.926 3.729 1 97 32 ILE B CA 1
ATOM 1464 C C . ILE B 1 32 ? 4.875 -9.227 3.43 1 97 32 ILE B C 1
ATOM 1466 O O . ILE B 1 32 ? 5.746 -9.648 4.199 1 97 32 ILE B O 1
ATOM 1470 N N . PHE B 1 33 ? 4.578 -9.781 2.326 1 95.19 33 PHE B N 1
ATOM 1471 C CA . PHE B 1 33 ? 5.164 -11.07 1.963 1 95.19 33 PHE B CA 1
ATOM 1472 C C . PHE B 1 33 ? 6.672 -10.945 1.776 1 95.19 33 PHE B C 1
ATOM 1474 O O . PHE B 1 33 ? 7.438 -11.727 2.344 1 95.19 33 PHE B O 1
ATOM 1481 N N . THR B 1 34 ? 7.094 -9.969 1.027 1 94.88 34 THR B N 1
ATOM 1482 C CA . THR B 1 34 ? 8.516 -9.836 0.734 1 94.88 34 THR B CA 1
ATOM 1483 C C . THR B 1 34 ? 9.281 -9.352 1.966 1 94.88 34 THR B C 1
ATOM 1485 O O . THR B 1 34 ? 10.484 -9.578 2.084 1 94.88 34 THR B O 1
ATOM 1488 N N . SER B 1 35 ? 8.617 -8.664 2.842 1 95.62 35 SER B N 1
ATOM 1489 C CA . SER B 1 35 ? 9.258 -8.266 4.094 1 95.62 35 SER B CA 1
ATOM 1490 C C . SER B 1 35 ? 9.578 -9.477 4.961 1 95.62 35 SER B C 1
ATOM 1492 O O . SER B 1 35 ? 10.492 -9.438 5.777 1 95.62 35 SER B O 1
ATOM 1494 N N . THR B 1 36 ? 8.758 -10.523 4.871 1 91.38 36 THR B N 1
ATOM 1495 C CA . THR B 1 36 ? 9.008 -11.742 5.637 1 91.38 36 THR B CA 1
ATOM 1496 C C . THR B 1 36 ? 10.352 -12.352 5.246 1 91.38 36 THR B C 1
ATOM 1498 O O . THR B 1 36 ? 11.023 -12.977 6.074 1 91.38 36 THR B O 1
ATOM 1501 N N . GLU B 1 37 ? 10.703 -12.125 3.998 1 89.38 37 GLU B N 1
ATOM 1502 C CA . GLU B 1 37 ? 12.016 -12.602 3.57 1 89.38 37 GLU B CA 1
ATOM 1503 C C . GLU B 1 37 ? 13.133 -11.883 4.328 1 89.38 37 GLU B C 1
ATOM 1505 O O . GLU B 1 37 ? 14.195 -12.461 4.562 1 89.38 37 GLU B O 1
ATOM 1510 N N . SER B 1 38 ? 12.883 -10.656 4.691 1 90.69 38 SER B N 1
ATOM 1511 C CA . SER B 1 38 ? 13.844 -9.891 5.477 1 90.69 38 SER B CA 1
ATOM 1512 C C . SER B 1 38 ? 14.062 -10.523 6.848 1 90.69 38 SER B C 1
ATOM 1514 O O . SER B 1 38 ? 15.188 -10.531 7.363 1 90.69 38 SER B O 1
ATOM 1516 N N . ILE B 1 39 ? 13.047 -11.039 7.359 1 87.75 39 ILE B N 1
ATOM 1517 C CA . ILE B 1 39 ? 13.141 -11.695 8.664 1 87.75 39 ILE B CA 1
ATOM 1518 C C . ILE B 1 39 ? 14.055 -12.914 8.562 1 87.75 39 ILE B C 1
ATOM 1520 O O . ILE B 1 39 ? 14.914 -13.125 9.414 1 87.75 39 ILE B O 1
ATOM 1524 N N . LEU B 1 40 ? 13.898 -13.641 7.492 1 88.38 40 LEU B N 1
ATOM 1525 C CA . LEU B 1 40 ? 14.711 -14.828 7.266 1 88.38 40 LEU B CA 1
ATOM 1526 C C . LEU B 1 40 ? 16.188 -14.461 7.117 1 88.38 40 LEU B C 1
ATOM 1528 O O . LEU B 1 40 ? 17.062 -15.219 7.52 1 88.38 40 LEU B O 1
ATOM 1532 N N . ARG B 1 41 ? 16.422 -13.25 6.648 1 90.88 41 ARG B N 1
ATOM 1533 C CA . ARG B 1 41 ? 17.781 -12.766 6.461 1 90.88 41 ARG B CA 1
ATOM 1534 C C . ARG B 1 41 ? 18.266 -12 7.688 1 90.88 41 ARG B C 1
ATOM 1536 O O . ARG B 1 41 ? 19.359 -11.406 7.672 1 90.88 41 ARG B O 1
ATOM 1543 N N . GLN B 1 42 ? 17.453 -11.883 8.641 1 92.62 42 GLN B N 1
ATOM 1544 C CA . GLN B 1 42 ? 17.75 -11.203 9.898 1 92.62 42 GLN B CA 1
ATOM 1545 C C . GLN B 1 42 ? 18 -9.719 9.672 1 92.62 42 GLN B C 1
ATOM 1547 O O . GLN B 1 42 ? 18.906 -9.133 10.281 1 92.62 42 GLN B O 1
ATOM 1552 N N . ASP B 1 43 ? 17.391 -9.289 8.711 1 93.69 43 ASP B N 1
ATOM 1553 C CA . ASP B 1 43 ? 17.359 -7.848 8.477 1 93.69 43 ASP B CA 1
ATOM 1554 C C . ASP B 1 43 ? 16.141 -7.207 9.133 1 93.69 43 ASP B C 1
ATOM 1556 O O . ASP B 1 43 ? 15.023 -7.301 8.609 1 93.69 43 ASP B O 1
ATOM 1560 N N . TRP B 1 44 ? 16.344 -6.523 10.203 1 94.38 44 TRP B N 1
ATOM 1561 C CA . TRP B 1 44 ? 15.258 -6.035 11.047 1 94.38 44 TRP B CA 1
ATOM 1562 C C . TRP B 1 44 ? 14.703 -4.715 10.516 1 94.38 44 TRP B C 1
ATOM 1564 O O . TRP B 1 44 ? 13.766 -4.152 11.094 1 94.38 44 TRP B O 1
ATOM 1574 N N . ARG B 1 45 ? 15.305 -4.289 9.461 1 95.44 45 ARG B N 1
ATOM 1575 C CA . ARG B 1 45 ? 14.695 -3.154 8.773 1 95.44 45 ARG B CA 1
ATOM 1576 C C . ARG B 1 45 ? 13.375 -3.553 8.125 1 95.44 45 ARG B C 1
ATOM 1578 O O . ARG B 1 45 ? 12.57 -2.693 7.758 1 95.44 45 ARG B O 1
ATOM 1585 N N . LEU B 1 46 ? 13.102 -4.832 8.023 1 97.44 46 LEU B N 1
ATOM 1586 C CA . LEU B 1 46 ? 11.859 -5.414 7.539 1 97.44 46 LEU B CA 1
ATOM 1587 C C . LEU B 1 46 ? 11.438 -4.777 6.215 1 97.44 46 LEU B C 1
ATOM 1589 O O . LEU B 1 46 ? 10.297 -4.355 6.059 1 97.44 46 LEU B O 1
ATOM 1593 N N . MET B 1 47 ? 12.414 -4.828 5.289 1 97.31 47 MET B N 1
ATOM 1594 C CA . MET B 1 47 ? 12.211 -4.227 3.973 1 97.31 47 MET B CA 1
ATOM 1595 C C . MET B 1 47 ? 11.312 -5.098 3.105 1 97.31 47 MET B C 1
ATOM 1597 O O . MET B 1 47 ? 11.422 -6.324 3.129 1 97.31 47 MET B O 1
ATOM 1601 N N . GLY B 1 48 ? 10.359 -4.469 2.469 1 96.81 48 GLY B N 1
ATOM 1602 C CA . GLY B 1 48 ? 9.523 -5.09 1.457 1 96.81 48 GLY B CA 1
ATOM 1603 C C . GLY B 1 48 ? 9.57 -4.375 0.12 1 96.81 48 GLY B C 1
ATOM 1604 O O . GLY B 1 48 ? 9.906 -3.189 0.056 1 96.81 48 GLY B O 1
ATOM 1605 N N . GLN B 1 49 ? 9.266 -5.086 -0.916 1 96.44 49 GLN B N 1
ATOM 1606 C CA . GLN B 1 49 ? 9.344 -4.484 -2.242 1 96.44 49 GLN B CA 1
ATOM 1607 C C . GLN B 1 49 ? 8.18 -4.938 -3.119 1 96.44 49 GLN B C 1
ATOM 1609 O O . GLN B 1 49 ? 7.613 -6.012 -2.902 1 96.44 49 GLN B O 1
ATOM 1614 N N . THR B 1 50 ? 7.848 -4.098 -3.98 1 97.69 50 THR B N 1
ATOM 1615 C CA . THR B 1 50 ? 6.887 -4.355 -5.047 1 97.69 50 THR B CA 1
ATOM 1616 C C . THR B 1 50 ? 7.195 -3.494 -6.27 1 97.69 50 THR B C 1
ATOM 1618 O O . THR B 1 50 ? 8.281 -2.926 -6.379 1 97.69 50 THR B O 1
ATOM 1621 N N . SER B 1 51 ? 6.34 -3.596 -7.25 1 98.25 51 SER B N 1
ATOM 1622 C CA . SER B 1 51 ? 6.523 -2.854 -8.492 1 98.25 51 SER B CA 1
ATOM 1623 C C . SER B 1 51 ? 5.258 -2.086 -8.875 1 98.25 51 SER B C 1
ATOM 1625 O O . SER B 1 51 ? 4.145 -2.543 -8.602 1 98.25 51 SER B O 1
ATOM 1627 N N . LEU B 1 52 ? 5.453 -0.964 -9.523 1 97.94 52 LEU B N 1
ATOM 1628 C CA . LEU B 1 52 ? 4.305 -0.215 -10.008 1 97.94 52 LEU B CA 1
ATOM 1629 C C . LEU B 1 52 ? 3.5 -1.042 -11.008 1 97.94 52 LEU B C 1
ATOM 1631 O O . LEU B 1 52 ? 2.283 -0.877 -11.117 1 97.94 52 LEU B O 1
ATOM 1635 N N . LEU B 1 53 ? 4.176 -1.952 -11.633 1 97.81 53 LEU B N 1
ATOM 1636 C CA . LEU B 1 53 ? 3.541 -2.777 -12.656 1 97.81 53 LEU B CA 1
ATOM 1637 C C . LEU B 1 53 ? 2.58 -3.779 -12.031 1 97.81 53 LEU B C 1
ATOM 1639 O O . LEU B 1 53 ? 1.712 -4.324 -12.711 1 97.81 53 LEU B O 1
ATOM 1643 N N . MET B 1 54 ? 2.785 -3.977 -10.797 1 98.19 54 MET B N 1
ATOM 1644 C CA . MET B 1 54 ? 1.969 -4.973 -10.102 1 98.19 54 MET B CA 1
ATOM 1645 C C . MET B 1 54 ? 0.588 -4.414 -9.773 1 98.19 54 MET B C 1
ATOM 1647 O O . MET B 1 54 ? -0.36 -5.172 -9.57 1 98.19 54 MET B O 1
ATOM 1651 N N . PHE B 1 55 ? 0.476 -3.08 -9.727 1 98.38 55 PHE B N 1
ATOM 1652 C CA . PHE B 1 55 ? -0.787 -2.457 -9.352 1 98.38 55 PHE B CA 1
ATOM 1653 C C . PHE B 1 55 ? -1.892 -2.84 -10.328 1 98.38 55 PHE B C 1
ATOM 1655 O O . PHE B 1 55 ? -2.936 -3.354 -9.922 1 98.38 55 PHE B O 1
ATOM 1662 N N . PRO B 1 56 ? -1.677 -2.643 -11.625 1 97.94 56 PRO B N 1
ATOM 1663 C CA . PRO B 1 56 ? -2.742 -3.029 -12.555 1 97.94 56 PRO B CA 1
ATOM 1664 C C . PRO B 1 56 ? -2.99 -4.535 -12.57 1 97.94 56 PRO B C 1
ATOM 1666 O O . PRO B 1 56 ? -4.121 -4.977 -12.789 1 97.94 56 PRO B O 1
ATOM 1669 N N . ILE B 1 57 ? -2.002 -5.309 -12.336 1 98.19 57 ILE B N 1
ATOM 1670 C CA . ILE B 1 57 ? -2.158 -6.762 -12.32 1 98.19 57 ILE B CA 1
ATOM 1671 C C . ILE B 1 57 ? -3.061 -7.172 -11.156 1 98.19 57 ILE B C 1
ATOM 1673 O O . ILE B 1 57 ? -4.055 -7.875 -11.352 1 98.19 57 ILE B O 1
ATOM 1677 N N . TYR B 1 58 ? -2.768 -6.715 -10.016 1 98.38 58 TYR B N 1
ATOM 1678 C CA . TYR B 1 58 ? -3.623 -7 -8.867 1 98.38 58 TYR B CA 1
ATOM 1679 C C . TYR B 1 58 ? -4.984 -6.336 -9.023 1 98.38 58 TYR B C 1
ATOM 1681 O O . TYR B 1 58 ? -5.996 -6.863 -8.555 1 98.38 58 TYR B O 1
ATOM 1689 N N . GLY B 1 59 ? -5.027 -5.152 -9.633 1 98.31 59 GLY B N 1
ATOM 1690 C CA . GLY B 1 59 ? -6.289 -4.469 -9.883 1 98.31 59 GLY B CA 1
ATOM 1691 C C . GLY B 1 59 ? -7.293 -5.324 -10.633 1 98.31 59 GLY B C 1
ATOM 1692 O O . GLY B 1 59 ? -8.5 -5.242 -10.383 1 98.31 59 GLY B O 1
ATOM 1693 N N . CYS B 1 60 ? -6.844 -6.184 -11.5 1 97.5 60 CYS B N 1
ATOM 1694 C CA . CYS B 1 60 ? -7.715 -7.074 -12.258 1 97.5 60 CYS B CA 1
ATOM 1695 C C . CYS B 1 60 ? -8.43 -8.055 -11.336 1 97.5 60 CYS B C 1
ATOM 1697 O O . CYS B 1 60 ? -9.398 -8.695 -11.734 1 97.5 60 CYS B O 1
ATOM 1699 N N . GLY B 1 61 ? -7.922 -8.094 -10.133 1 97.31 61 GLY B N 1
ATOM 1700 C CA . GLY B 1 61 ? -8.633 -8.891 -9.148 1 97.31 61 GLY B CA 1
ATOM 1701 C C . GLY B 1 61 ? -10.07 -8.469 -8.953 1 97.31 61 GLY B C 1
ATOM 1702 O O . GLY B 1 61 ? -10.898 -9.242 -8.461 1 97.31 61 GLY B O 1
ATOM 1703 N N . ALA B 1 62 ? -10.383 -7.277 -9.344 1 96.75 62 ALA B N 1
ATOM 1704 C CA . ALA B 1 62 ? -11.742 -6.746 -9.234 1 96.75 62 ALA B CA 1
ATOM 1705 C C . ALA B 1 62 ? -12.711 -7.543 -10.102 1 96.75 62 ALA B C 1
ATOM 1707 O O . ALA B 1 62 ? -13.922 -7.488 -9.891 1 96.75 62 ALA B O 1
ATOM 1708 N N . LEU B 1 63 ? -12.188 -8.266 -11.047 1 95.88 63 LEU B N 1
ATOM 1709 C CA . LEU B 1 63 ? -13.023 -9.016 -11.977 1 95.88 63 LEU B CA 1
ATOM 1710 C C . LEU B 1 63 ? -13.359 -10.398 -11.422 1 95.88 63 LEU B C 1
ATOM 1712 O O . LEU B 1 63 ? -14.242 -11.078 -11.938 1 95.88 63 LEU B O 1
ATOM 1716 N N . LEU B 1 64 ? -12.727 -10.82 -10.383 1 95.94 64 LEU B N 1
ATOM 1717 C CA . LEU B 1 64 ? -12.906 -12.18 -9.875 1 95.94 64 LEU B CA 1
ATOM 1718 C C . LEU B 1 64 ? -14.336 -12.383 -9.383 1 95.94 64 LEU B C 1
ATOM 1720 O O . LEU B 1 64 ? -14.961 -13.398 -9.695 1 95.94 64 LEU B O 1
ATOM 1724 N N . GLY B 1 65 ? -14.797 -11.406 -8.609 1 92.44 65 GLY B N 1
ATOM 1725 C CA . GLY B 1 65 ? -16.172 -11.508 -8.148 1 92.44 65 GLY B CA 1
ATOM 1726 C C . GLY B 1 65 ? -17.172 -11.688 -9.273 1 92.44 65 GLY B C 1
ATOM 1727 O O . GLY B 1 65 ? -17.891 -12.695 -9.312 1 92.44 65 GLY B O 1
ATOM 1728 N N . PRO B 1 66 ? -17.219 -10.758 -10.18 1 92 66 PRO B N 1
ATOM 1729 C CA . PRO B 1 66 ? -18.109 -10.867 -11.328 1 92 66 PRO B CA 1
ATOM 1730 C C . PRO B 1 66 ? -17.953 -12.18 -12.078 1 92 66 PRO B C 1
ATOM 1732 O O . PRO B 1 66 ? -18.938 -12.773 -12.516 1 92 66 PRO B O 1
ATOM 1735 N N . ILE B 1 67 ? -16.812 -12.664 -12.289 1 92.81 67 ILE B N 1
ATOM 1736 C CA . ILE B 1 67 ? -16.562 -13.922 -12.992 1 92.81 67 ILE B CA 1
ATOM 1737 C C . ILE B 1 67 ? -17.109 -15.086 -12.172 1 92.81 67 ILE B C 1
ATOM 1739 O O . ILE B 1 67 ? -17.734 -16 -12.719 1 92.81 67 ILE B O 1
ATOM 1743 N N . GLY B 1 68 ? -16.812 -15.039 -10.836 1 90.94 68 GLY B N 1
ATOM 1744 C CA . GLY B 1 68 ? -17.375 -16.062 -9.969 1 90.94 68 GLY B CA 1
ATOM 1745 C C . GLY B 1 68 ? -18.891 -16.125 -10.047 1 90.94 68 GLY B C 1
ATOM 1746 O O . GLY B 1 68 ? -19.469 -17.219 -10.141 1 90.94 68 GLY B O 1
ATOM 1747 N N . ASP B 1 69 ? -19.5 -15.023 -10.016 1 87.69 69 ASP B N 1
ATOM 1748 C CA . ASP B 1 69 ? -20.953 -14.961 -10.117 1 87.69 69 ASP B CA 1
ATOM 1749 C C . ASP B 1 69 ? -21.438 -15.539 -11.445 1 87.69 69 ASP B C 1
ATOM 1751 O O . ASP B 1 69 ? -22.453 -16.234 -11.484 1 87.69 69 ASP B O 1
ATOM 1755 N N . LEU B 1 70 ? -20.828 -15.195 -12.484 1 87.44 70 LEU B N 1
ATOM 1756 C CA . LEU B 1 70 ? -21.172 -15.688 -13.812 1 87.44 70 LEU B CA 1
ATOM 1757 C C . LEU B 1 70 ? -21.078 -17.203 -13.875 1 87.44 70 LEU B C 1
ATOM 1759 O O . LEU B 1 70 ? -21.984 -17.875 -14.398 1 87.44 70 LEU B O 1
ATOM 1763 N N . ILE B 1 71 ? -20.062 -17.703 -13.359 1 88.56 71 ILE B N 1
ATOM 1764 C CA . ILE B 1 71 ? -19.844 -19.141 -13.375 1 88.56 71 ILE B CA 1
ATOM 1765 C C . ILE B 1 71 ? -20.906 -19.844 -12.531 1 88.56 71 ILE B C 1
ATOM 1767 O O . ILE B 1 71 ? -21.406 -20.906 -12.898 1 88.56 71 ILE B O 1
ATOM 1771 N N . ASP B 1 72 ? -21.266 -19.266 -11.391 1 86.44 72 ASP B N 1
ATOM 1772 C CA . ASP B 1 72 ? -22.312 -19.828 -10.539 1 86.44 72 ASP B CA 1
ATOM 1773 C C . ASP B 1 72 ? -23.641 -19.891 -11.281 1 86.44 72 ASP B C 1
ATOM 1775 O O . ASP B 1 72 ? -24.391 -20.875 -11.133 1 86.44 72 ASP B O 1
ATOM 1779 N N . ARG B 1 73 ? -23.938 -18.922 -12 1 84.88 73 ARG B N 1
ATOM 1780 C CA . ARG B 1 73 ? -25.188 -18.891 -12.766 1 84.88 73 ARG B CA 1
ATOM 1781 C C . ARG B 1 73 ? -25.188 -19.969 -13.844 1 84.88 73 ARG B C 1
ATOM 1783 O O . ARG B 1 73 ? -26.25 -20.531 -14.148 1 84.88 73 ARG B O 1
ATOM 1790 N N . TRP B 1 74 ? -24.078 -20.156 -14.312 1 84.31 74 TRP B N 1
ATOM 1791 C CA . TRP B 1 74 ? -23.953 -21.125 -15.383 1 84.31 74 TRP B CA 1
ATOM 1792 C C . TRP B 1 74 ? -24.031 -22.547 -14.828 1 84.31 74 TRP B C 1
ATOM 1794 O O . TRP B 1 74 ? -24.656 -23.422 -15.43 1 84.31 74 TRP B O 1
ATOM 1804 N N . VAL B 1 75 ? -23.359 -22.859 -13.789 1 76.25 75 VAL B N 1
ATOM 1805 C CA . VAL B 1 75 ? -23.266 -24.203 -13.227 1 76.25 75 VAL B CA 1
ATOM 1806 C C . VAL B 1 75 ? -24.547 -24.547 -12.484 1 76.25 75 VAL B C 1
ATOM 1808 O O . VAL B 1 75 ? -25.016 -25.688 -12.539 1 76.25 75 VAL B O 1
ATOM 1811 N N . THR B 1 76 ? -25.125 -23.734 -11.695 1 66.62 76 THR B N 1
ATOM 1812 C CA . THR B 1 76 ? -26.359 -24 -10.961 1 66.62 76 THR B CA 1
ATOM 1813 C C . THR B 1 76 ? -27.484 -23.078 -11.422 1 66.62 76 THR B C 1
ATOM 1815 O O . THR B 1 76 ? -27.875 -22.172 -10.695 1 66.62 76 THR B O 1
ATOM 1818 N N . PRO B 1 77 ? -27.875 -23.406 -12.773 1 54.38 77 PRO B N 1
ATOM 1819 C CA . PRO B 1 77 ? -29.016 -22.609 -13.234 1 54.38 77 PRO B CA 1
ATOM 1820 C C . PRO B 1 77 ? -30.281 -22.875 -12.43 1 54.38 77 PRO B C 1
ATOM 1822 O O . PRO B 1 77 ? -30.609 -24.047 -12.156 1 54.38 77 PRO B O 1
ATOM 1825 N N . GLY B 1 78 ? -30.969 -21.75 -11.867 1 54.19 78 GLY B N 1
ATOM 1826 C CA . GLY B 1 78 ? -32.25 -21.906 -11.18 1 54.19 78 GLY B CA 1
ATOM 1827 C C . GLY B 1 78 ? -32.094 -22.406 -9.75 1 54.19 78 GLY B C 1
ATOM 1828 O O . GLY B 1 78 ? -33.062 -22.469 -9 1 54.19 78 GLY B O 1
ATOM 1829 N N . SER B 1 79 ? -31.219 -23.375 -9.57 1 49.38 79 SER B N 1
ATOM 1830 C CA . SER B 1 79 ? -31.234 -23.984 -8.25 1 49.38 79 SER B CA 1
ATOM 1831 C C . SER B 1 79 ? -30.875 -22.984 -7.16 1 49.38 79 SER B C 1
ATOM 1833 O O . SER B 1 79 ? -29.875 -22.266 -7.27 1 49.38 79 SER B O 1
ATOM 1835 N N . GLY B 1 80 ? -31.859 -22.188 -6.793 1 46.56 80 GLY B N 1
ATOM 1836 C CA . GLY B 1 80 ? -31.75 -21.531 -5.5 1 46.56 80 GLY B CA 1
ATOM 1837 C C . GLY B 1 80 ? -30.781 -22.219 -4.562 1 46.56 80 GLY B C 1
ATOM 1838 O O . GLY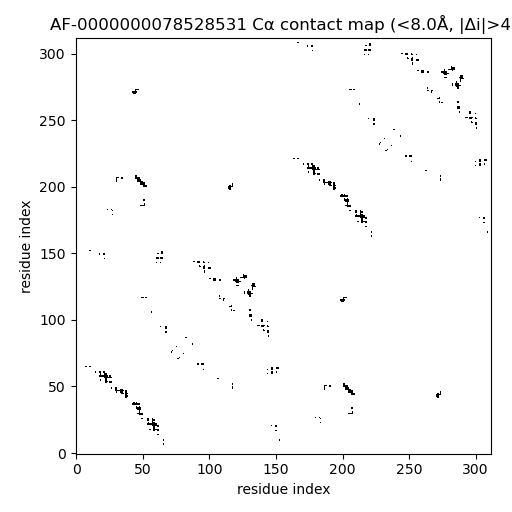 B 1 80 ? -31.125 -22.516 -3.42 1 46.56 80 GLY B O 1
ATOM 1839 N N . PHE B 1 81 ? -30.125 -23.125 -5.086 1 47.28 81 PHE B N 1
ATOM 1840 C CA . PHE B 1 81 ? -29.406 -24.047 -4.219 1 47.28 81 PHE B CA 1
ATOM 1841 C C . PHE B 1 81 ? -28.562 -23.281 -3.201 1 47.28 81 PHE B C 1
ATOM 1843 O O . PHE B 1 81 ? -27.875 -22.328 -3.555 1 47.28 81 PHE B O 1
ATOM 1850 N N . ALA B 1 82 ? -29.062 -23.203 -2.041 1 55.28 82 ALA B N 1
ATOM 1851 C CA . ALA B 1 82 ? -28.688 -22.922 -0.66 1 55.28 82 ALA B CA 1
ATOM 1852 C C . ALA B 1 82 ? -27.266 -23.391 -0.378 1 55.28 82 ALA B C 1
ATOM 1854 O O . ALA B 1 82 ? -27.047 -24.266 0.455 1 55.28 82 ALA B O 1
ATOM 1855 N N . ALA B 1 83 ? -26.438 -23.406 -1.421 1 62.44 83 ALA B N 1
ATOM 1856 C CA . ALA B 1 83 ? -25.125 -23.875 -0.976 1 62.44 83 ALA B CA 1
ATOM 1857 C C . ALA B 1 83 ? -24.641 -23.094 0.245 1 62.44 83 ALA B C 1
ATOM 1859 O O . ALA B 1 83 ? -24.906 -21.891 0.363 1 62.44 83 ALA B O 1
ATOM 1860 N N . LYS B 1 84 ? -24.266 -23.922 1.159 1 81.38 84 LYS B N 1
ATOM 1861 C CA . LYS B 1 84 ? -23.688 -23.344 2.369 1 81.38 84 LYS B CA 1
ATOM 1862 C C . LYS B 1 84 ? -22.578 -22.344 2.029 1 81.38 84 LYS B C 1
ATOM 1864 O O . LYS B 1 84 ? -21.844 -22.531 1.06 1 81.38 84 LYS B O 1
ATOM 1869 N N . LYS B 1 85 ? -22.594 -21.25 2.514 1 84.69 85 LYS B N 1
ATOM 1870 C CA . LYS B 1 85 ? -21.594 -20.188 2.344 1 84.69 85 LYS B CA 1
ATOM 1871 C C . LYS B 1 85 ? -20.188 -20.766 2.264 1 84.69 85 LYS B C 1
ATOM 1873 O O . LYS B 1 85 ? -19.375 -20.312 1.458 1 84.69 85 LYS B O 1
ATOM 1878 N N . ALA B 1 86 ? -19.984 -21.766 2.988 1 88 86 ALA B N 1
ATOM 1879 C CA . ALA B 1 86 ? -18.656 -22.391 3.037 1 88 86 ALA B CA 1
ATOM 1880 C C . ALA B 1 86 ? -18.344 -23.109 1.73 1 88 86 ALA B C 1
ATOM 1882 O O . ALA B 1 86 ? -17.219 -23.047 1.236 1 88 86 ALA B O 1
ATOM 1883 N N . ASP B 1 87 ? -19.344 -23.766 1.219 1 89.19 87 ASP B N 1
ATOM 1884 C CA . ASP B 1 87 ? -19.141 -24.484 -0.032 1 89.19 87 ASP B CA 1
ATOM 1885 C C . ASP B 1 87 ? -18.859 -23.531 -1.187 1 89.19 87 ASP B C 1
ATOM 1887 O O . ASP B 1 87 ? -18.016 -23.797 -2.039 1 89.19 87 ASP B O 1
ATOM 1891 N N . LEU B 1 88 ? -19.531 -22.516 -1.154 1 90.06 88 LEU B N 1
ATOM 1892 C CA . LEU B 1 88 ? -19.344 -21.516 -2.203 1 90.06 88 LEU B CA 1
ATOM 1893 C C . LEU B 1 88 ? -17.953 -20.891 -2.115 1 90.06 88 LEU B C 1
ATOM 1895 O O . LEU B 1 88 ? -17.312 -20.656 -3.141 1 90.06 88 LEU B O 1
ATOM 1899 N N . ALA B 1 89 ? -17.531 -20.656 -0.902 1 93.31 89 ALA B N 1
ATOM 1900 C CA . ALA B 1 89 ? -16.203 -20.094 -0.698 1 93.31 89 ALA B CA 1
ATOM 1901 C C . ALA B 1 89 ? -15.117 -21.031 -1.217 1 93.31 89 ALA B C 1
ATOM 1903 O O . ALA B 1 89 ? -14.141 -20.594 -1.824 1 93.31 89 ALA B O 1
ATOM 1904 N N . ILE B 1 90 ? -15.305 -22.25 -0.983 1 95.69 90 ILE B N 1
ATOM 1905 C CA . ILE B 1 90 ? -14.328 -23.25 -1.426 1 95.69 90 ILE B CA 1
ATOM 1906 C C . ILE B 1 90 ? -14.305 -23.297 -2.951 1 95.69 90 ILE B C 1
ATOM 1908 O O . ILE B 1 90 ? -13.234 -23.281 -3.562 1 95.69 90 ILE B O 1
ATOM 1912 N N . ARG B 1 91 ? -15.445 -23.281 -3.512 1 94.81 91 ARG B N 1
ATOM 1913 C CA . ARG B 1 91 ? -15.523 -23.312 -4.969 1 94.81 91 ARG B CA 1
ATOM 1914 C C . ARG B 1 91 ? -14.891 -22.078 -5.586 1 94.81 91 ARG B C 1
ATOM 1916 O O . ARG B 1 91 ? -14.094 -22.172 -6.52 1 94.81 91 ARG B O 1
ATOM 1923 N N . HIS B 1 92 ? -15.281 -20.984 -5.059 1 96.69 92 HIS B N 1
ATOM 1924 C CA . HIS B 1 92 ? -14.727 -19.734 -5.562 1 96.69 92 HIS B CA 1
ATOM 1925 C C . HIS B 1 92 ? -13.219 -19.672 -5.324 1 96.69 92 HIS B C 1
ATOM 1927 O O . HIS B 1 92 ? -12.469 -19.203 -6.188 1 96.69 92 HIS B O 1
ATOM 1933 N N . GLY B 1 93 ? -12.805 -20.109 -4.18 1 97.75 93 GLY B N 1
ATOM 1934 C CA . GLY B 1 93 ? -11.383 -20.125 -3.873 1 97.75 93 GLY B CA 1
ATOM 1935 C C . GLY B 1 93 ? -10.555 -20.859 -4.906 1 97.75 93 GLY B C 1
ATOM 1936 O O . GLY B 1 93 ? -9.531 -20.344 -5.375 1 97.75 93 GLY B O 1
ATOM 1937 N N . PHE B 1 94 ? -11.039 -22.031 -5.25 1 97.88 94 PHE B N 1
ATOM 1938 C CA . PHE B 1 94 ? -10.305 -22.828 -6.23 1 97.88 94 PHE B CA 1
ATOM 1939 C C . PHE B 1 94 ? -10.367 -22.172 -7.609 1 97.88 94 PHE B C 1
ATOM 1941 O O . PHE B 1 94 ? -9.367 -22.141 -8.328 1 97.88 94 PHE B O 1
ATOM 1948 N N . LEU B 1 95 ? -11.508 -21.719 -7.938 1 97.31 95 LEU B N 1
ATOM 1949 C CA . LEU B 1 95 ? -11.656 -21.031 -9.219 1 97.31 95 LEU B CA 1
ATOM 1950 C C . LEU B 1 95 ? -10.703 -19.844 -9.305 1 97.31 95 LEU B C 1
ATOM 1952 O O . LEU B 1 95 ? -9.992 -19.688 -10.297 1 97.31 95 LEU B O 1
ATOM 1956 N N . TYR B 1 96 ? -10.672 -19.062 -8.281 1 98.44 96 TYR B N 1
ATOM 1957 C CA . TYR B 1 96 ? -9.852 -17.859 -8.258 1 98.44 96 TYR B CA 1
ATOM 1958 C C . TYR B 1 96 ? -8.367 -18.219 -8.281 1 98.44 96 TYR B C 1
ATOM 1960 O O . TYR B 1 96 ? -7.57 -17.547 -8.938 1 98.44 96 TYR B O 1
ATOM 1968 N N . MET B 1 97 ? -8.023 -19.203 -7.559 1 98.56 97 MET B N 1
ATOM 1969 C CA . MET B 1 97 ? -6.637 -19.672 -7.555 1 98.56 97 MET B CA 1
ATOM 1970 C C . MET B 1 97 ? -6.148 -19.953 -8.977 1 98.56 97 MET B C 1
ATOM 1972 O O . MET B 1 97 ? -5.086 -19.469 -9.367 1 98.56 97 MET B O 1
ATOM 1976 N N . VAL B 1 98 ? -6.945 -20.641 -9.719 1 98.25 98 VAL B N 1
ATOM 1977 C CA . VAL B 1 98 ? -6.586 -21 -11.086 1 98.25 98 VAL B CA 1
ATOM 1978 C C . VAL B 1 98 ? -6.523 -19.734 -11.953 1 98.25 98 VAL B C 1
ATOM 1980 O O . VAL B 1 98 ? -5.57 -19.547 -12.719 1 98.25 98 VAL B O 1
ATOM 1983 N N . LEU B 1 99 ? -7.484 -18.922 -11.82 1 98.19 99 LEU B N 1
ATOM 1984 C CA . LEU B 1 99 ? -7.527 -17.688 -12.609 1 98.19 99 LEU B CA 1
ATOM 1985 C C . LEU B 1 99 ? -6.328 -16.797 -12.305 1 98.19 99 LEU B C 1
ATOM 1987 O O . LEU B 1 99 ? -5.762 -16.188 -13.211 1 98.19 99 LEU B O 1
ATOM 1991 N N . ILE B 1 100 ? -5.926 -16.75 -11.055 1 98.56 100 ILE B N 1
ATOM 1992 C CA . ILE B 1 100 ? -4.785 -15.93 -10.648 1 98.56 100 ILE B CA 1
ATOM 1993 C C . ILE B 1 100 ? -3.502 -16.516 -11.234 1 98.56 100 ILE B C 1
ATOM 1995 O O . ILE B 1 100 ? -2.662 -15.781 -11.766 1 98.56 100 ILE B O 1
ATOM 1999 N N . PHE B 1 101 ? -3.336 -17.828 -11.211 1 98.5 101 PHE B N 1
ATOM 2000 C CA . PHE B 1 101 ? -2.176 -18.453 -11.828 1 98.5 101 PHE B CA 1
ATOM 2001 C C . PHE B 1 101 ? -2.117 -18.141 -13.32 1 98.5 101 PHE B C 1
ATOM 2003 O O . PHE B 1 101 ? -1.052 -17.812 -13.844 1 98.5 101 PHE B O 1
ATOM 2010 N N . VAL B 1 102 ? -3.217 -18.234 -13.961 1 98.06 102 VAL B N 1
ATOM 2011 C CA . VAL B 1 102 ? -3.279 -17.984 -15.391 1 98.06 102 VAL B CA 1
ATOM 2012 C C . VAL B 1 102 ? -2.902 -16.531 -15.68 1 98.06 102 VAL B C 1
ATOM 2014 O O . VAL B 1 102 ? -2.09 -16.266 -16.562 1 98.06 102 VAL B O 1
ATOM 2017 N N . ALA B 1 103 ? -3.445 -15.633 -14.953 1 98 103 ALA B N 1
ATOM 2018 C CA . ALA B 1 103 ? -3.148 -14.219 -15.133 1 98 103 ALA B CA 1
ATOM 2019 C C . ALA B 1 103 ? -1.678 -13.922 -14.852 1 98 103 ALA B C 1
ATOM 2021 O O . ALA B 1 103 ? -1.049 -13.141 -15.562 1 98 103 ALA B O 1
ATOM 2022 N N . GLU B 1 104 ? -1.208 -14.492 -13.797 1 98.12 104 GLU B N 1
ATOM 2023 C CA . GLU B 1 104 ? 0.197 -14.336 -13.43 1 98.12 104 GLU B CA 1
ATOM 2024 C C . GLU B 1 104 ? 1.115 -14.805 -14.555 1 98.12 104 GLU B C 1
ATOM 2026 O O . GLU B 1 104 ? 2.045 -14.094 -14.945 1 98.12 104 GLU B O 1
ATOM 2031 N N . TYR B 1 105 ? 0.817 -15.93 -15.008 1 98.25 105 TYR B N 1
ATOM 2032 C CA . TYR 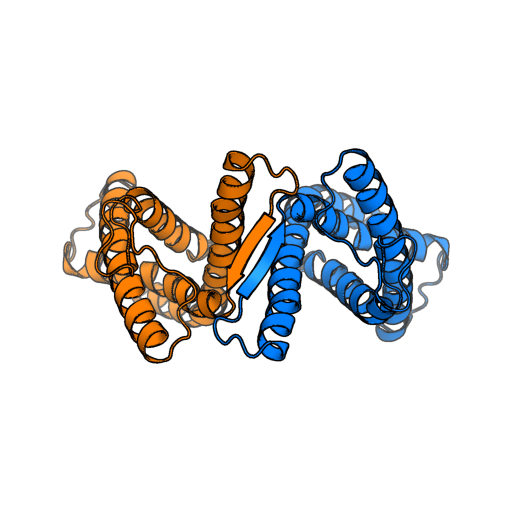B 1 105 ? 1.637 -16.484 -16.078 1 98.25 105 TYR B CA 1
ATOM 2033 C C . TYR B 1 105 ? 1.563 -15.617 -17.328 1 98.25 105 TYR B C 1
ATOM 2035 O O . TYR B 1 105 ? 2.588 -15.32 -17.953 1 98.25 105 TYR B O 1
ATOM 2043 N N . PHE B 1 106 ? 0.429 -15.227 -17.656 1 98.12 106 PHE B N 1
ATOM 2044 C CA . PHE B 1 106 ? 0.214 -14.414 -18.844 1 98.12 106 PHE B CA 1
ATOM 2045 C C . PHE B 1 106 ? 0.885 -13.055 -18.703 1 98.12 106 PHE B C 1
ATOM 2047 O O . PHE B 1 106 ? 1.65 -12.641 -19.578 1 98.12 106 PHE B O 1
ATOM 2054 N N . ALA B 1 107 ? 0.649 -12.359 -17.625 1 98.06 107 ALA B N 1
ATOM 2055 C CA . ALA B 1 107 ? 1.255 -11.047 -17.391 1 98.06 107 ALA B CA 1
ATOM 2056 C C . ALA B 1 107 ? 2.775 -11.156 -17.328 1 98.06 107 ALA B C 1
ATOM 2058 O O . ALA B 1 107 ? 3.486 -10.344 -17.922 1 98.06 107 ALA B O 1
ATOM 2059 N N . GLY B 1 108 ? 3.23 -12.164 -16.594 1 98.19 108 GLY B N 1
ATOM 2060 C CA . GLY B 1 108 ? 4.668 -12.383 -16.516 1 98.19 108 GLY B CA 1
ATOM 2061 C C . GLY B 1 108 ? 5.309 -12.625 -17.875 1 98.19 108 GLY B C 1
ATOM 2062 O O . GLY B 1 108 ? 6.387 -12.094 -18.156 1 98.19 108 GLY B O 1
ATOM 2063 N N . SER B 1 109 ? 4.672 -13.445 -18.703 1 98.12 109 SER B N 1
ATOM 2064 C CA . SER B 1 109 ? 5.199 -13.727 -20.031 1 98.12 109 SER B CA 1
ATOM 2065 C C . SER B 1 109 ? 5.281 -12.461 -20.875 1 98.12 109 SER B C 1
ATOM 2067 O O . SER B 1 109 ? 6.289 -12.219 -21.547 1 98.12 109 SER B O 1
ATOM 2069 N N . LEU B 1 110 ? 4.281 -11.688 -20.828 1 97.75 110 LEU B N 1
ATOM 2070 C CA . LEU B 1 110 ? 4.25 -10.438 -21.578 1 97.75 110 LEU B CA 1
ATOM 2071 C C . LEU B 1 110 ? 5.336 -9.484 -21.109 1 97.75 110 LEU B C 1
ATOM 2073 O O . LEU B 1 110 ? 6.074 -8.922 -21.922 1 97.75 110 LEU B O 1
ATOM 2077 N N . LEU B 1 111 ? 5.473 -9.328 -19.859 1 98 111 LEU B N 1
ATOM 2078 C CA . LEU B 1 111 ? 6.441 -8.398 -19.281 1 98 111 LEU B CA 1
ATOM 2079 C C . LEU B 1 111 ? 7.867 -8.898 -19.5 1 98 111 LEU B C 1
ATOM 2081 O O . LEU B 1 111 ? 8.766 -8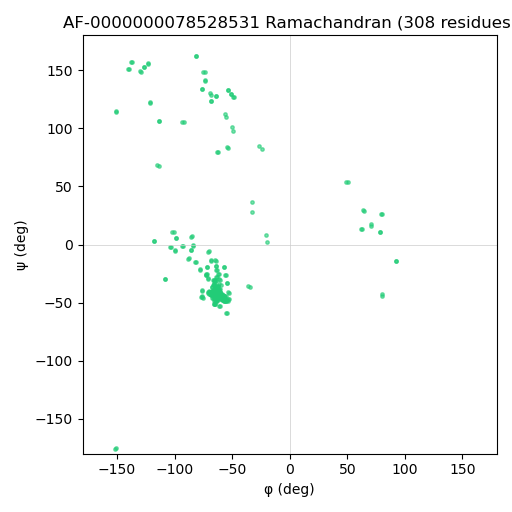.102 -19.781 1 98 111 LEU B O 1
ATOM 2085 N N . ARG B 1 112 ? 8.023 -10.188 -19.328 1 97.25 112 ARG B N 1
ATOM 2086 C CA . ARG B 1 112 ? 9.352 -10.758 -19.531 1 97.25 112 ARG B CA 1
ATOM 2087 C C . ARG B 1 112 ? 9.82 -10.539 -20.969 1 97.25 112 ARG B C 1
ATOM 2089 O O . ARG B 1 112 ? 11 -10.273 -21.203 1 97.25 112 ARG B O 1
ATOM 2096 N N . GLY B 1 113 ? 8.953 -10.695 -21.844 1 96.81 113 GLY B N 1
ATOM 2097 C CA . GLY B 1 113 ? 9.281 -10.453 -23.234 1 96.81 113 GLY B CA 1
ATOM 2098 C C . GLY B 1 113 ? 9.836 -9.062 -23.484 1 96.81 113 GLY B C 1
ATOM 2099 O O . GLY B 1 113 ? 10.633 -8.859 -24.391 1 96.81 113 GLY B O 1
ATOM 2100 N N . ARG B 1 114 ? 9.508 -8.117 -22.672 1 96 114 ARG B N 1
ATOM 2101 C CA . ARG B 1 114 ? 9.961 -6.734 -22.828 1 96 114 ARG B CA 1
ATOM 2102 C C . ARG B 1 114 ? 11.062 -6.41 -21.828 1 96 114 ARG B C 1
ATOM 2104 O O . ARG B 1 114 ? 11.469 -5.254 -21.688 1 96 114 ARG B O 1
ATOM 2111 N N . GLY B 1 115 ? 11.359 -7.363 -21.016 1 95.12 115 GLY B N 1
ATOM 2112 C CA . GLY B 1 115 ? 12.414 -7.18 -20.031 1 95.12 115 GLY B CA 1
ATOM 2113 C C . GLY B 1 115 ? 11.953 -6.398 -18.812 1 95.12 115 GLY B C 1
ATOM 2114 O O . GLY B 1 115 ? 12.766 -5.754 -18.141 1 95.12 115 GLY B O 1
ATOM 2115 N N . MET B 1 116 ? 10.688 -6.457 -18.531 1 96.44 116 MET B N 1
ATOM 2116 C CA . MET B 1 116 ? 10.133 -5.59 -17.5 1 96.44 116 MET B CA 1
ATOM 2117 C C . MET B 1 116 ? 9.547 -6.41 -16.359 1 96.44 116 MET B C 1
ATOM 2119 O O . MET B 1 116 ? 8.938 -5.859 -15.438 1 96.44 116 MET B O 1
ATOM 2123 N N . CYS B 1 117 ? 9.648 -7.719 -16.391 1 97.25 117 CYS B N 1
ATOM 2124 C CA . CYS B 1 117 ? 9.016 -8.555 -15.375 1 97.25 117 CYS B CA 1
ATOM 2125 C C . CYS B 1 117 ? 9.695 -8.383 -14.016 1 97.25 117 CYS B C 1
ATOM 2127 O O . CYS B 1 117 ? 10.883 -8.68 -13.867 1 97.25 117 CYS B O 1
ATOM 2129 N N . PRO B 1 118 ? 8.898 -8.016 -13.023 1 96.69 118 PRO B N 1
ATOM 2130 C CA . PRO B 1 118 ? 9.523 -7.691 -11.734 1 96.69 118 PRO B CA 1
ATOM 2131 C C . PRO B 1 118 ? 9.734 -8.922 -10.859 1 96.69 118 PRO B C 1
ATOM 2133 O O . PRO B 1 118 ? 10.281 -8.82 -9.758 1 96.69 118 PRO B O 1
ATOM 2136 N N . TRP B 1 119 ? 9.281 -10.047 -11.258 1 95.88 119 TRP B N 1
ATOM 2137 C CA . TRP B 1 119 ? 9.531 -11.25 -10.469 1 95.88 119 TRP B CA 1
ATOM 2138 C C . TRP B 1 119 ? 10.156 -12.344 -11.328 1 95.88 119 TRP B C 1
ATOM 2140 O O . TRP B 1 119 ? 10.047 -12.312 -12.562 1 95.88 119 TRP B O 1
ATOM 2150 N N . ASP B 1 120 ? 10.875 -13.148 -10.695 1 96 120 ASP B N 1
ATOM 2151 C CA . ASP B 1 120 ? 11.523 -14.297 -11.32 1 96 120 ASP B CA 1
ATOM 2152 C C . ASP B 1 120 ? 11.703 -15.438 -10.328 1 96 120 ASP B C 1
ATOM 2154 O O . ASP B 1 120 ? 12.492 -15.336 -9.391 1 96 120 ASP B O 1
ATOM 2158 N N . TYR B 1 121 ? 11.016 -16.5 -10.633 1 95.75 121 TYR B N 1
ATOM 2159 C CA . TYR B 1 121 ? 11.047 -17.625 -9.695 1 95.75 121 TYR B CA 1
ATOM 2160 C C . TYR B 1 121 ? 11.984 -18.719 -10.188 1 95.75 121 TYR B C 1
ATOM 2162 O O . TYR B 1 121 ? 11.977 -19.828 -9.664 1 95.75 121 TYR B O 1
ATOM 2170 N N . THR B 1 122 ? 12.75 -18.375 -11.203 1 95.06 122 THR B N 1
ATOM 2171 C CA . THR B 1 122 ? 13.703 -19.359 -11.727 1 95.06 122 THR B CA 1
ATOM 2172 C C . THR B 1 122 ? 14.594 -19.891 -10.609 1 95.06 122 THR B C 1
ATOM 2174 O O . THR B 1 122 ? 15.102 -19.125 -9.789 1 95.06 122 THR B O 1
ATOM 2177 N N . GLY B 1 123 ? 14.742 -21.25 -10.578 1 93.12 123 GLY B N 1
ATOM 2178 C CA . GLY B 1 123 ? 15.586 -21.875 -9.578 1 93.12 123 GLY B CA 1
ATOM 2179 C C . GLY B 1 123 ? 14.828 -22.281 -8.328 1 93.12 123 GLY B C 1
ATOM 2180 O O . GLY B 1 123 ? 15.375 -22.969 -7.453 1 93.12 123 GLY B O 1
ATOM 2181 N N . ARG B 1 124 ? 13.633 -21.781 -8.164 1 90.75 124 ARG B N 1
ATOM 2182 C CA . ARG B 1 124 ? 12.805 -22.172 -7.027 1 90.75 124 ARG B CA 1
ATOM 2183 C C . ARG B 1 124 ? 12.102 -23.5 -7.293 1 90.75 124 ARG B C 1
ATOM 2185 O O . ARG B 1 124 ? 11.891 -23.875 -8.445 1 90.75 124 ARG B O 1
ATOM 2192 N N . ASN B 1 125 ? 11.672 -24.062 -6.191 1 89.88 125 ASN B N 1
ATOM 2193 C CA . ASN B 1 125 ? 10.961 -25.328 -6.32 1 89.88 125 ASN B CA 1
ATOM 2194 C C . ASN B 1 125 ? 9.555 -25.125 -6.895 1 89.88 125 ASN B C 1
ATOM 2196 O O . ASN B 1 125 ? 8.906 -24.109 -6.617 1 89.88 125 ASN B O 1
ATOM 2200 N N . THR B 1 126 ? 9.031 -25.906 -7.715 1 94.62 126 THR B N 1
ATOM 2201 C CA . THR B 1 126 ? 7.684 -26 -8.258 1 94.62 126 THR B CA 1
ATOM 2202 C C . THR B 1 126 ? 7.391 -24.844 -9.203 1 94.62 126 THR B C 1
ATOM 2204 O O . THR B 1 126 ? 6.242 -24.422 -9.352 1 94.62 126 THR B O 1
ATOM 2207 N N . ASN B 1 127 ? 8.5 -24.188 -9.602 1 95.56 127 ASN B N 1
ATOM 2208 C CA . ASN B 1 127 ? 8.273 -23.078 -10.531 1 95.56 127 ASN B CA 1
ATOM 2209 C C . ASN B 1 127 ? 7.914 -23.594 -11.922 1 95.56 127 ASN B C 1
ATOM 2211 O O . ASN B 1 127 ? 8.289 -24.703 -12.297 1 95.56 127 ASN B O 1
ATOM 2215 N N . ILE B 1 128 ? 7.121 -22.891 -12.641 1 97.19 128 ILE B N 1
ATOM 2216 C CA . ILE B 1 128 ? 6.844 -23.125 -14.055 1 97.19 128 ILE B CA 1
ATOM 2217 C C . ILE B 1 128 ? 7.391 -21.953 -14.883 1 97.19 128 ILE B C 1
ATOM 2219 O O . ILE B 1 128 ? 6.863 -20.844 -14.828 1 97.19 128 ILE B O 1
ATOM 2223 N N . ASP B 1 129 ? 8.531 -22.172 -15.633 1 97 129 ASP B N 1
ATOM 2224 C CA . ASP B 1 129 ? 9.18 -21.219 -16.531 1 97 129 ASP B CA 1
ATOM 2225 C C . ASP B 1 129 ? 9.656 -19.984 -15.773 1 97 129 ASP B C 1
ATOM 2227 O O . ASP B 1 129 ? 9.82 -18.906 -16.359 1 97 129 ASP B O 1
ATOM 2231 N N . GLY B 1 130 ? 9.664 -20.094 -14.453 1 97.38 130 GLY B N 1
ATOM 2232 C CA . GLY B 1 130 ? 10.078 -18.969 -13.648 1 97.38 130 GLY B CA 1
ATOM 2233 C C . GLY B 1 130 ? 9 -17.906 -13.492 1 97.38 130 GLY B C 1
ATOM 2234 O O . GLY B 1 130 ? 9.25 -16.828 -12.945 1 97.38 130 GLY B O 1
ATOM 2235 N N . LEU B 1 131 ? 7.82 -18.219 -13.898 1 97.94 131 LEU B N 1
ATOM 2236 C CA . LEU B 1 131 ? 6.77 -17.219 -13.961 1 97.94 131 LEU B CA 1
ATOM 2237 C C . LEU B 1 131 ? 5.73 -17.453 -12.867 1 97.94 131 LEU B C 1
ATOM 2239 O O . LEU B 1 131 ? 5.07 -16.5 -12.422 1 97.94 131 LEU B O 1
ATOM 2243 N N . ILE B 1 132 ? 5.551 -18.641 -12.484 1 98.06 132 ILE B N 1
ATOM 2244 C CA . ILE B 1 132 ? 4.641 -18.938 -11.383 1 98.06 132 ILE B CA 1
ATOM 2245 C C . ILE B 1 132 ? 5.262 -19.984 -10.469 1 98.06 132 ILE B C 1
ATOM 2247 O O . ILE B 1 132 ? 6.164 -20.719 -10.875 1 98.06 132 ILE B O 1
ATOM 2251 N N . ARG B 1 133 ? 4.812 -19.984 -9.281 1 96.69 133 ARG B N 1
ATOM 2252 C CA . ARG B 1 133 ? 5.164 -21 -8.289 1 96.69 133 ARG B CA 1
ATOM 2253 C C . ARG B 1 133 ? 3.922 -21.719 -7.781 1 96.69 133 ARG B C 1
ATOM 2255 O O . ARG B 1 133 ? 3.068 -21.125 -7.125 1 96.69 133 ARG B O 1
ATOM 2262 N N . LEU B 1 134 ? 3.92 -22.984 -7.941 1 96.75 134 LEU B N 1
ATOM 2263 C CA . LEU B 1 134 ? 2.719 -23.766 -7.641 1 96.75 134 LEU B CA 1
ATOM 2264 C C . LEU B 1 134 ? 2.492 -23.844 -6.137 1 96.75 134 LEU B C 1
ATOM 2266 O O . LEU B 1 134 ? 1.358 -24.016 -5.68 1 96.75 134 LEU B O 1
ATOM 2270 N N . ASP B 1 135 ? 3.543 -23.719 -5.328 1 96.19 135 ASP B N 1
ATOM 2271 C CA . ASP B 1 135 ? 3.377 -23.781 -3.879 1 96.19 135 ASP B CA 1
ATOM 2272 C C . ASP B 1 135 ? 2.682 -22.531 -3.355 1 96.19 135 ASP B C 1
ATOM 2274 O O . ASP B 1 135 ? 2.32 -22.453 -2.178 1 96.19 135 ASP B O 1
ATOM 2278 N N . PHE B 1 136 ? 2.48 -21.594 -4.25 1 96.69 136 PHE B N 1
ATOM 2279 C CA . PHE B 1 136 ? 1.726 -20.406 -3.877 1 96.69 136 PHE B CA 1
ATOM 2280 C C . PHE B 1 136 ? 0.228 -20.641 -4.023 1 96.69 136 PHE B C 1
ATOM 2282 O O . PHE B 1 136 ? -0.58 -19.75 -3.754 1 96.69 136 PHE B O 1
ATOM 2289 N N . ALA B 1 137 ? -0.182 -21.797 -4.289 1 97.75 137 ALA B N 1
ATOM 2290 C CA . ALA B 1 137 ? -1.582 -22.125 -4.531 1 97.75 137 ALA B CA 1
ATOM 2291 C C . ALA B 1 137 ? -2.457 -21.719 -3.352 1 97.75 137 ALA B C 1
ATOM 2293 O O . ALA B 1 137 ? -3.479 -21.047 -3.533 1 97.75 137 ALA B O 1
ATOM 2294 N N . PRO B 1 138 ? -2.076 -22.047 -2.113 1 97.81 138 PRO B N 1
ATOM 2295 C CA . PRO B 1 138 ? -2.91 -21.609 -0.99 1 97.81 138 PRO B CA 1
ATOM 2296 C C . PRO B 1 138 ? -2.994 -20.094 -0.869 1 97.81 138 PRO B C 1
ATOM 2298 O O . PRO B 1 138 ? -4.031 -19.562 -0.474 1 97.81 138 PRO B O 1
ATOM 2301 N N . LEU B 1 139 ? -1.909 -19.469 -1.173 1 97.25 139 LEU B N 1
ATOM 2302 C CA . LEU B 1 139 ? -1.878 -18.016 -1.118 1 97.25 139 LEU B CA 1
ATOM 2303 C C . LEU B 1 139 ? -2.84 -17.406 -2.137 1 97.25 139 LEU B C 1
ATOM 2305 O O . LEU B 1 139 ? -3.592 -16.484 -1.815 1 97.25 139 LEU B O 1
ATOM 2309 N N . TRP B 1 140 ? -2.812 -17.922 -3.348 1 98.44 140 TRP B N 1
ATOM 2310 C CA . TRP B 1 140 ? -3.689 -17.406 -4.398 1 98.44 140 TRP B CA 1
ATOM 2311 C C . TRP B 1 140 ? -5.148 -17.719 -4.09 1 98.44 140 TRP B C 1
ATOM 2313 O O . TRP B 1 140 ? -6.039 -16.922 -4.391 1 98.44 140 TRP B O 1
ATOM 2323 N N . PHE B 1 141 ? -5.387 -18.938 -3.488 1 98.62 141 PHE B N 1
ATOM 2324 C CA . PHE B 1 141 ? -6.723 -19.297 -3.018 1 98.62 141 PHE B CA 1
ATOM 2325 C C . PHE B 1 141 ? -7.254 -18.234 -2.049 1 98.62 141 PHE B C 1
ATOM 2327 O O . PHE B 1 141 ? -8.344 -17.703 -2.248 1 98.62 141 PHE B O 1
ATOM 2334 N N . ALA B 1 142 ? -6.465 -17.891 -1.123 1 98.38 142 ALA B N 1
ATOM 2335 C CA . ALA B 1 142 ? -6.852 -16.938 -0.087 1 98.38 142 ALA B CA 1
ATOM 2336 C C . ALA B 1 142 ? -6.977 -15.531 -0.659 1 98.38 142 ALA B C 1
ATOM 2338 O O . ALA B 1 142 ? -7.902 -14.797 -0.317 1 98.38 142 ALA B O 1
ATOM 2339 N N . THR B 1 143 ? -6.027 -15.164 -1.503 1 98.44 143 THR B N 1
ATOM 2340 C CA . THR B 1 143 ? -6.023 -13.836 -2.104 1 98.44 143 THR B CA 1
ATOM 2341 C C . THR B 1 143 ? -7.27 -13.625 -2.959 1 98.44 143 THR B C 1
ATOM 2343 O O . THR B 1 143 ? -7.879 -12.555 -2.924 1 98.44 143 THR B O 1
ATOM 2346 N N . GLY B 1 144 ? -7.594 -14.648 -3.711 1 98.38 144 GLY B N 1
ATOM 2347 C CA . GLY B 1 144 ? -8.805 -14.547 -4.512 1 98.38 144 GLY B CA 1
ATOM 2348 C C . GLY B 1 144 ? -10.047 -14.281 -3.684 1 98.38 144 GLY B C 1
ATOM 2349 O O . GLY B 1 144 ? -10.859 -13.422 -4.031 1 98.38 144 GLY B O 1
ATOM 2350 N N . LEU B 1 145 ? -10.195 -15.023 -2.625 1 97.75 145 LEU B N 1
ATOM 2351 C CA . LEU B 1 145 ? -11.344 -14.828 -1.743 1 97.75 145 LEU B CA 1
ATOM 2352 C C . LEU B 1 145 ? -11.312 -13.445 -1.102 1 97.75 145 LEU B C 1
ATOM 2354 O O . LEU B 1 145 ? -12.359 -12.812 -0.922 1 97.75 145 LEU B O 1
ATOM 2358 N N . LEU B 1 146 ? -10.156 -13.023 -0.748 1 97.88 146 LEU B N 1
ATOM 2359 C CA . LEU B 1 146 ? -10 -11.688 -0.183 1 97.88 146 LEU B CA 1
ATOM 2360 C C . LEU B 1 146 ? -10.469 -10.625 -1.167 1 97.88 146 LEU B C 1
ATOM 2362 O O . LEU B 1 146 ? -11.211 -9.711 -0.791 1 97.88 146 LEU B O 1
ATOM 2366 N N . PHE B 1 147 ? -10.055 -10.734 -2.396 1 97.81 147 PHE B N 1
ATOM 2367 C CA . PHE B 1 147 ? -10.445 -9.773 -3.418 1 97.81 147 PHE B CA 1
ATOM 2368 C C . PHE B 1 147 ? -11.961 -9.766 -3.611 1 97.81 147 PHE B C 1
ATOM 2370 O O . PHE B 1 147 ? -12.562 -8.703 -3.775 1 97.81 147 PHE B O 1
ATOM 2377 N N . GLU B 1 148 ? -12.508 -10.945 -3.635 1 95.94 148 GLU B N 1
ATOM 2378 C CA . GLU B 1 148 ? -13.969 -11.008 -3.738 1 95.94 148 GLU B CA 1
ATOM 2379 C C . GLU B 1 148 ? -14.633 -10.289 -2.566 1 95.94 148 GLU B C 1
ATOM 2381 O O . GLU B 1 148 ? -15.602 -9.555 -2.752 1 95.94 148 GLU B O 1
ATOM 2386 N N . GLN B 1 149 ? -14.141 -10.477 -1.416 1 95.12 149 GLN B N 1
ATOM 2387 C CA . GLN B 1 149 ? -14.727 -9.898 -0.211 1 95.12 149 GLN B CA 1
ATOM 2388 C C . GLN B 1 149 ? -14.625 -8.375 -0.223 1 95.12 149 GLN B C 1
ATOM 2390 O O . GLN B 1 149 ? -15.586 -7.676 0.109 1 95.12 149 GLN B O 1
ATOM 2395 N N . ILE B 1 150 ? -13.547 -7.855 -0.637 1 95.19 150 ILE B N 1
ATOM 2396 C CA . ILE B 1 150 ? -13.344 -6.414 -0.505 1 95.19 150 ILE B CA 1
ATOM 2397 C C . ILE B 1 150 ? -14.047 -5.688 -1.647 1 95.19 150 ILE B C 1
ATOM 2399 O O . ILE B 1 150 ? -14.195 -4.465 -1.615 1 95.19 150 ILE B O 1
ATOM 2403 N N . THR B 1 151 ? -14.414 -6.379 -2.631 1 94.38 151 THR B N 1
ATOM 2404 C CA . THR B 1 151 ? -15.078 -5.746 -3.762 1 94.38 151 THR B CA 1
ATOM 2405 C C . THR B 1 151 ? -16.594 -5.93 -3.668 1 94.38 151 THR B C 1
ATOM 2407 O O . THR B 1 151 ? -17.344 -5.406 -4.496 1 94.38 151 THR B O 1
ATOM 2410 N N . LYS B 1 152 ? -16.984 -6.684 -2.67 1 86.88 152 LYS B N 1
ATOM 2411 C CA . LYS B 1 152 ? -18.422 -6.848 -2.463 1 86.88 152 LYS B CA 1
ATOM 2412 C C . LYS B 1 152 ? -19.062 -5.547 -1.979 1 86.88 152 LYS B C 1
ATOM 2414 O O . LYS B 1 152 ? -18.453 -4.809 -1.201 1 86.88 152 LYS B O 1
ATOM 2419 N N . LYS B 1 153 ? -20.172 -5.152 -2.641 1 70.25 153 LYS B N 1
ATOM 2420 C CA . LYS B 1 153 ? -20.859 -3.945 -2.191 1 70.25 153 LYS B CA 1
ATOM 2421 C C . LYS B 1 153 ? -21.25 -4.047 -0.721 1 70.25 153 LYS B C 1
ATOM 2423 O O . LYS B 1 153 ? -21.766 -5.082 -0.28 1 70.25 153 LYS B O 1
ATOM 2428 N N . LYS B 1 154 ? -20.625 -3.23 0.18 1 56.06 154 LYS B N 1
ATOM 2429 C CA . LYS B 1 154 ? -21.188 -3.189 1.525 1 56.06 154 LYS B CA 1
ATOM 2430 C C . LYS B 1 154 ? -22.672 -2.842 1.486 1 56.06 154 LYS B C 1
ATOM 2432 O O . LYS B 1 154 ? -23.078 -1.922 0.775 1 56.06 154 LYS B O 1
ATOM 2437 N N . GLY B 1 155 ? -23.531 -3.768 1.284 1 40.34 155 GLY B N 1
ATOM 2438 C CA . GLY B 1 155 ? -24.953 -3.457 1.438 1 40.34 155 GLY B CA 1
ATOM 2439 C C . GLY B 1 155 ? -25.203 -2.314 2.4 1 40.34 155 GLY B C 1
ATOM 2440 O O . GLY B 1 155 ? -24.812 -2.379 3.568 1 40.34 155 GLY B O 1
ATOM 2441 N N . GLY B 1 156 ? -25.141 -1.004 1.992 1 34.19 156 GLY B N 1
ATOM 2442 C CA . GLY B 1 156 ? -25.984 -0.135 2.787 1 34.19 156 GLY B CA 1
ATOM 2443 C C . GLY B 1 156 ? -27.312 -0.775 3.16 1 34.19 156 GLY B C 1
ATOM 2444 O O . GLY B 1 156 ? -27.75 -1.72 2.504 1 34.19 156 GLY B O 1
#

Solvent-accessible surface area (backbone atoms only — not comparable to full-atom values): 16130 Å² total; per-residue (Å²): 110,68,63,55,48,50,50,51,50,54,48,54,74,38,36,68,59,26,22,49,51,24,12,51,48,40,53,50,51,36,27,55,56,43,14,52,53,20,55,77,68,69,36,73,29,24,45,13,45,50,35,66,68,47,32,65,58,32,13,56,38,45,50,50,40,62,50,49,53,52,50,47,50,64,74,47,62,85,55,74,68,73,62,52,69,64,57,50,49,52,52,46,17,54,52,32,22,53,52,49,52,52,49,42,38,50,52,35,52,58,29,45,75,72,68,30,44,77,71,71,38,64,91,48,79,62,39,52,94,21,47,41,48,61,84,44,45,67,58,36,20,50,48,37,48,50,35,32,59,74,53,47,77,74,76,122,107,67,64,54,48,50,50,50,51,52,48,55,74,38,37,68,59,28,23,50,52,25,12,53,49,41,52,51,52,36,28,55,55,43,14,52,54,20,54,77,67,69,36,72,29,24,45,12,45,49,36,65,67,48,32,65,59,30,13,54,38,47,48,48,42,61,51,49,53,53,49,48,50,64,74,45,62,84,54,77,67,75,64,51,68,65,57,51,48,52,51,46,16,54,54,31,22,51,53,47,52,53,49,41,38,50,53,36,52,58,27,45,75,72,67,31,42,76,68,71,38,65,92,47,80,62,37,52,95,22,47,40,49,59,83,44,46,66,56,36,21,50,49,37,46,49,36,34,59,74,53,47,76,74,76,123